Protein AF-A0A8H6R637-F1 (afdb_monomer)

Secondary structure (DSSP, 8-state):
---PPPP------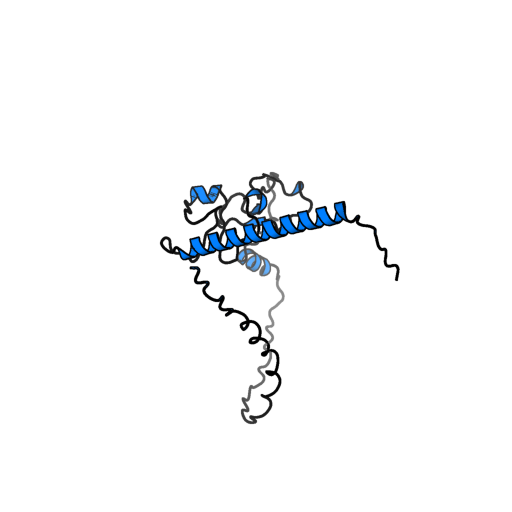SSSS--------SS-----------------------------SSHHHHHHHTT-----S------------STT---GGG-SS--GGGEEE-S-TT-SS-EEEGGGGT-SSPPPTTEEE--HHHHHHHT--S-GGGEEETT--TT-HHHHHHHHHHHHHHHHHHHHHHHHHHHHHHHIIIII--------

Solvent-accessible surface area (backbone atoms only — not comparable to full-atom values): 13893 Å² total; per-residue (Å²): 140,87,82,85,79,84,87,80,92,81,87,88,83,85,87,86,84,89,85,86,88,88,82,84,93,73,89,88,91,78,87,86,85,94,85,79,89,78,85,74,78,84,77,74,85,81,77,80,90,66,80,93,70,88,91,84,69,64,65,61,55,56,35,43,75,75,66,52,75,83,87,82,85,77,92,77,79,94,68,85,69,65,66,41,30,32,97,82,62,55,40,60,89,81,44,100,67,83,63,61,92,49,43,44,62,37,67,51,90,85,44,91,41,42,39,29,41,28,73,83,64,73,38,94,65,84,70,58,93,70,43,46,39,33,46,73,73,56,29,67,73,68,61,61,85,59,42,77,85,36,31,33,38,84,83,41,53,99,84,42,61,63,32,56,49,50,55,53,50,50,54,53,49,52,53,52,50,48,52,50,52,48,52,51,52,51,49,53,49,50,49,45,72,73,69,52,78,70,80,78,78,78,83,126

Foldseek 3Di:
DDDDDDDDDPDDPDPPDDPDDPDDPPDDDDDDDPDDPPDDDDDDPPDPPDDDDDDDPPVVVVCVVVPNDDPPPDDDDDPPVQQQQEPVSDGPVNDPDDPQQQKDAAPDPPDSNGIYGCVRLVHLGDQPPQKHAHGPVVCVVVVCVAEDSRIFGPPADPPRCVGHVSRVVRVVVSVVVVVVVVVVVVVVVCCCVPVPPPDPPPDD

Organism: NCBI:txid685502

InterPro domains:
  IPR001965 Zinc finger, PHD-type [SM00249] (85-139)
  IPR011011 Zinc finger, FYVE/PHD-type [SSF57903] (74-139)
  IPR013083 Zinc finger, RING/FYVE/PHD-type [G3DSA:3.30.40.10] (53-144)
  IPR019786 Zinc finger, PHD-type, conserved site [PS01359] (86-138)
  IPR019787 Zinc finger, PHD-finger [PS50016] (83-141)
  IPR028651 ING family [PTHR10333] (43-163)

Mean predicted aligned error: 19.56 Å

pLDDT: mean 70.24, std 17.26, range [38.28, 94.12]

Sequence (204 aa):
MARTKPFRDLDRDQSARRASKVQTLQTQLIASDPRSHVSVSPLTPITPSFAVTDADDDTSQALLAVGYRD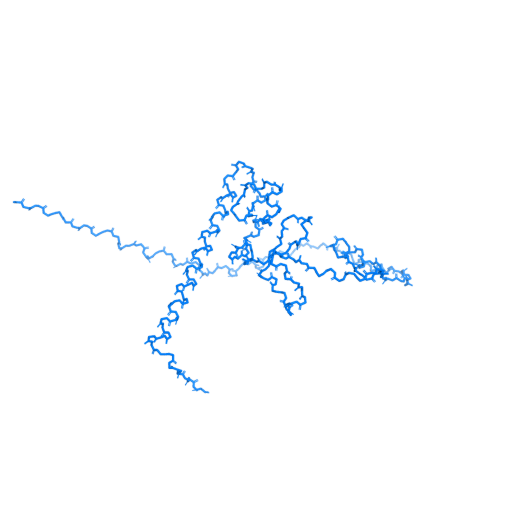SHVNGTNETNEAFTFCTCNTTVEGKRELDLEKMIRCGNRNCEKMWFHLRCVELPNHPPIRLGWMCPECHDTFGVTSGKKGLWDFRAKEEDEGGKKLINAWLREEDREEKKRENARMRKKFWRETIGESDVEMEG

Radius of gyration: 31.33 Å; Cα contacts (8 Å, |Δi|>4): 131; chains: 1; bounding box: 86×86×61 Å

Structure (mmCIF, N/CA/C/O backbone):
data_AF-A0A8H6R637-F1
#
_entry.id   AF-A0A8H6R637-F1
#
loop_
_atom_site.group_PDB
_atom_site.id
_atom_site.type_symbol
_atom_site.label_atom_id
_atom_site.label_alt_id
_atom_site.label_comp_id
_atom_site.label_asym_id
_atom_site.label_entity_id
_atom_site.label_seq_id
_atom_site.pdbx_PDB_ins_code
_atom_site.Cartn_x
_atom_site.Cartn_y
_atom_site.Cartn_z
_atom_site.occupancy
_atom_site.B_iso_or_equiv
_atom_site.auth_seq_id
_atom_site.auth_comp_id
_atom_site.auth_asym_id
_atom_site.auth_atom_id
_atom_site.pdbx_PDB_model_num
ATOM 1 N N . MET A 1 1 ? -33.568 -54.352 -19.962 1.00 44.56 1 MET A N 1
ATOM 2 C CA . MET A 1 1 ? -32.441 -55.197 -19.509 1.00 44.56 1 MET A CA 1
ATOM 3 C C . MET A 1 1 ? -31.312 -54.283 -19.059 1.00 44.56 1 MET A C 1
ATOM 5 O O . MET A 1 1 ? -30.612 -53.720 -19.889 1.00 44.56 1 MET A O 1
ATOM 9 N N . ALA A 1 2 ? -31.235 -54.043 -17.751 1.00 45.84 2 ALA A N 1
ATOM 10 C CA . ALA A 1 2 ? -30.307 -53.112 -17.117 1.00 45.84 2 ALA A CA 1
ATOM 11 C C . ALA A 1 2 ? -29.026 -53.847 -16.693 1.00 45.84 2 ALA A C 1
ATOM 13 O O . ALA A 1 2 ? -29.103 -54.914 -16.089 1.00 45.84 2 ALA A O 1
ATOM 14 N N . ARG A 1 3 ? -27.854 -53.282 -17.003 1.00 53.75 3 ARG A N 1
ATOM 15 C CA . ARG A 1 3 ? -26.556 -53.737 -16.481 1.00 53.75 3 ARG A CA 1
ATOM 16 C C . ARG A 1 3 ? -25.943 -52.619 -15.645 1.00 53.75 3 ARG A C 1
ATOM 18 O O . ARG A 1 3 ? -25.307 -51.711 -16.171 1.00 53.75 3 ARG A O 1
ATOM 25 N N . THR A 1 4 ? -26.162 -52.697 -14.340 1.00 56.72 4 THR A N 1
ATOM 26 C CA . THR A 1 4 ? -25.470 -51.915 -13.313 1.00 56.72 4 THR A CA 1
ATOM 27 C C . THR A 1 4 ? -24.020 -52.389 -13.206 1.00 56.72 4 THR A C 1
ATOM 29 O O . THR A 1 4 ? -23.768 -53.583 -13.039 1.00 56.72 4 THR A O 1
ATOM 32 N N . LYS A 1 5 ? -23.057 -51.468 -13.319 1.00 65.88 5 LYS A N 1
ATOM 33 C CA . LYS A 1 5 ? -21.641 -51.732 -13.021 1.00 65.88 5 LYS A CA 1
ATOM 34 C C . LYS A 1 5 ? -21.379 -51.473 -11.531 1.00 65.88 5 LYS A C 1
ATOM 36 O O . LYS A 1 5 ? -21.941 -50.516 -11.000 1.00 65.88 5 LYS A O 1
ATOM 41 N N . PRO A 1 6 ? -20.544 -52.288 -10.864 1.00 62.06 6 PRO A N 1
ATOM 42 C CA . PRO A 1 6 ? -20.254 -52.122 -9.450 1.00 62.06 6 PRO A CA 1
ATOM 43 C C . PRO A 1 6 ? -19.282 -50.963 -9.201 1.00 62.06 6 PRO A C 1
ATOM 45 O O . PRO A 1 6 ? -18.302 -50.769 -9.923 1.00 62.06 6 PRO A O 1
ATOM 48 N N . PHE A 1 7 ? -19.599 -50.22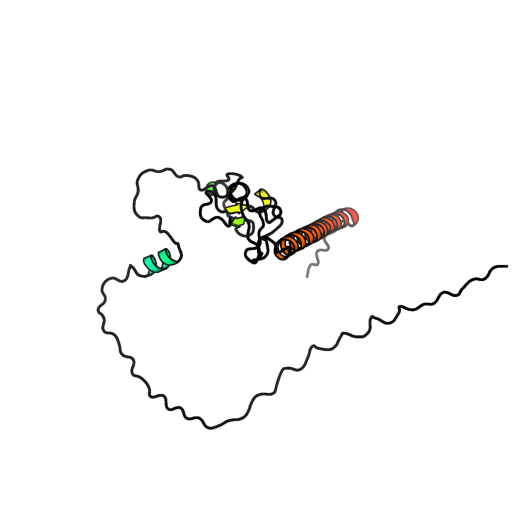5 -8.143 1.00 45.78 7 PHE A N 1
ATOM 49 C CA . PHE A 1 7 ? -18.818 -49.181 -7.494 1.00 45.78 7 PHE A CA 1
ATOM 50 C C . PHE A 1 7 ? -17.530 -49.809 -6.932 1.00 45.78 7 PHE A C 1
ATOM 52 O O . PHE A 1 7 ? -17.600 -50.772 -6.168 1.00 45.78 7 PHE A O 1
ATOM 59 N N . ARG A 1 8 ? -16.355 -49.332 -7.356 1.00 57.72 8 ARG A N 1
ATOM 60 C CA . ARG A 1 8 ? -15.068 -49.721 -6.762 1.00 57.72 8 ARG A CA 1
ATOM 61 C C . ARG A 1 8 ? -14.611 -48.610 -5.826 1.00 57.72 8 ARG A C 1
ATOM 63 O O . ARG A 1 8 ? -14.187 -47.559 -6.292 1.00 57.72 8 ARG A O 1
ATOM 70 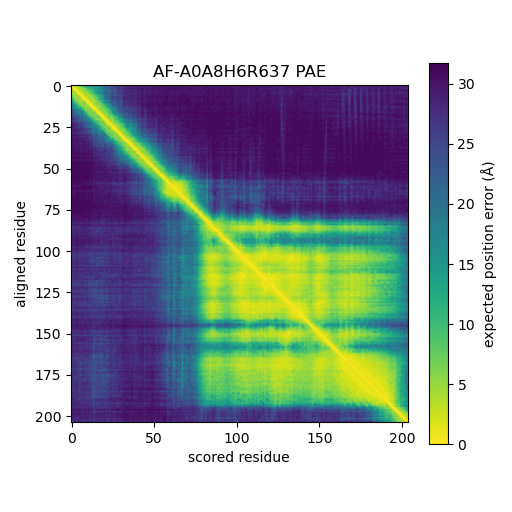N N . ASP A 1 9 ? -14.690 -48.894 -4.531 1.00 53.44 9 ASP A N 1
ATOM 71 C CA . ASP A 1 9 ? -14.020 -48.162 -3.461 1.00 53.44 9 ASP A CA 1
ATOM 72 C C . ASP A 1 9 ? -12.504 -48.364 -3.563 1.00 53.44 9 ASP A C 1
ATOM 74 O O . ASP A 1 9 ? -11.990 -49.456 -3.317 1.00 53.44 9 ASP A O 1
ATOM 78 N N . LEU A 1 10 ? -11.781 -47.310 -3.930 1.00 59.75 10 LEU A N 1
ATOM 79 C CA . LEU A 1 10 ? -10.326 -47.225 -3.835 1.00 59.75 10 LEU A CA 1
ATOM 80 C C . LEU A 1 10 ? -9.961 -45.780 -3.504 1.00 59.75 10 LEU A C 1
ATOM 82 O O . LEU A 1 10 ? -9.659 -45.031 -4.414 1.00 59.75 10 LEU A O 1
ATOM 86 N N . ASP A 1 11 ? -10.043 -45.391 -2.231 1.00 48.50 11 ASP A N 1
ATOM 87 C CA . ASP A 1 11 ? -9.216 -44.309 -1.658 1.00 48.50 11 ASP A CA 1
ATOM 88 C C . ASP A 1 11 ? -9.403 -44.231 -0.131 1.00 48.50 11 ASP A C 1
ATOM 90 O O . ASP A 1 11 ? -9.814 -43.230 0.454 1.00 48.50 11 ASP A O 1
ATOM 94 N N . ARG A 1 12 ? -9.102 -45.344 0.547 1.00 51.00 12 ARG A N 1
ATOM 95 C CA . ARG A 1 12 ? -9.052 -45.426 2.013 1.00 51.00 12 ARG A CA 1
ATOM 96 C C . ARG A 1 12 ? -7.722 -46.023 2.462 1.00 51.00 12 ARG A C 1
ATOM 98 O O . ARG A 1 12 ? -7.721 -47.035 3.141 1.00 51.00 12 ARG A O 1
ATOM 105 N N . ASP A 1 13 ? -6.598 -45.430 2.050 1.00 49.50 13 ASP A N 1
ATOM 106 C CA . ASP A 1 13 ? -5.286 -45.820 2.599 1.00 49.50 13 ASP A CA 1
ATOM 107 C C . ASP A 1 13 ? -4.152 -44.801 2.349 1.00 49.50 13 ASP A C 1
ATOM 109 O O . ASP A 1 13 ? -3.061 -45.138 1.890 1.00 49.50 13 ASP A O 1
ATOM 113 N N . GLN A 1 14 ? -4.374 -43.517 2.662 1.00 53.56 14 GLN A N 1
ATOM 114 C CA . GLN A 1 14 ? -3.303 -42.505 2.572 1.00 53.56 14 GLN A CA 1
ATOM 115 C C . GLN A 1 14 ? -3.052 -41.697 3.856 1.00 53.56 14 GLN A C 1
ATOM 117 O O . GLN A 1 14 ? -2.320 -40.711 3.835 1.00 53.56 14 GLN A O 1
ATOM 122 N N . SER A 1 15 ? -3.577 -42.145 5.003 1.00 50.97 15 SER A N 1
ATOM 123 C CA . SER A 1 15 ? -3.445 -41.428 6.287 1.00 50.97 15 SER A CA 1
ATOM 124 C C . SER A 1 15 ? -2.487 -42.062 7.308 1.00 50.97 15 SER A C 1
ATOM 126 O O . SER A 1 15 ? -2.436 -41.594 8.439 1.00 50.97 15 SER A O 1
ATOM 128 N N . ALA A 1 16 ? -1.692 -43.081 6.955 1.00 52.59 16 ALA A N 1
ATOM 129 C CA . ALA A 1 16 ? -0.932 -43.8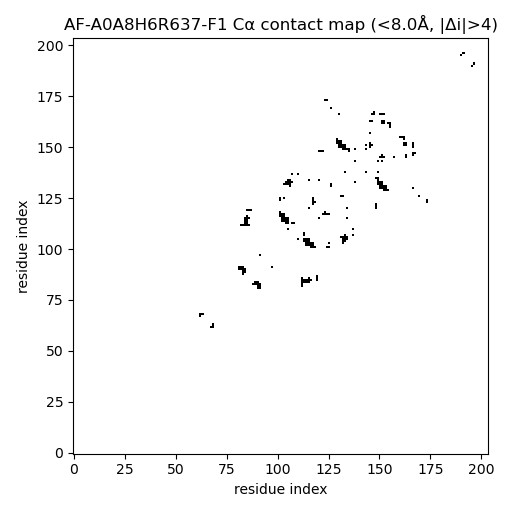56 7.953 1.00 52.59 16 ALA A CA 1
ATOM 130 C C . ALA A 1 16 ? 0.605 -43.843 7.824 1.00 52.59 16 ALA A C 1
ATOM 132 O O . ALA A 1 16 ? 1.267 -44.689 8.423 1.00 52.59 16 ALA A O 1
ATOM 133 N N . ARG A 1 17 ? 1.229 -42.923 7.071 1.00 56.53 17 ARG A N 1
ATOM 134 C CA . ARG A 1 17 ? 2.706 -42.874 6.977 1.00 56.53 17 ARG A CA 1
ATOM 135 C C . ARG A 1 17 ? 3.250 -41.456 6.848 1.00 56.53 17 ARG A C 1
ATOM 137 O O . ARG A 1 17 ? 3.548 -41.033 5.738 1.00 56.53 17 ARG A O 1
ATOM 144 N N . ARG A 1 18 ? 3.407 -40.749 7.976 1.00 51.34 18 ARG A N 1
ATOM 145 C CA . ARG A 1 18 ? 4.435 -39.701 8.214 1.00 51.34 18 ARG A CA 1
ATOM 146 C C . ARG A 1 18 ? 4.321 -39.123 9.635 1.00 51.34 18 ARG A C 1
ATOM 148 O O . ARG A 1 18 ? 4.204 -37.924 9.836 1.00 51.34 18 ARG A O 1
ATOM 155 N N . ALA A 1 19 ? 4.389 -39.996 10.632 1.00 50.12 19 ALA A N 1
ATOM 156 C CA . ALA A 1 19 ? 4.677 -39.614 12.010 1.00 50.12 19 ALA A CA 1
ATOM 157 C C . ALA A 1 19 ? 5.791 -40.533 12.515 1.00 50.12 19 ALA A C 1
ATOM 159 O O . ALA A 1 19 ? 5.506 -41.613 13.009 1.00 50.12 19 ALA A O 1
ATOM 160 N N . SER A 1 20 ? 7.052 -40.156 12.276 1.00 54.06 20 SER A N 1
ATOM 161 C CA . SER A 1 20 ? 8.216 -40.603 13.058 1.00 54.06 20 SER A CA 1
ATOM 162 C C . SER A 1 20 ? 9.488 -39.935 12.521 1.00 54.06 20 SER A C 1
ATOM 164 O O . SER A 1 20 ? 10.097 -40.425 11.570 1.00 54.06 20 SER A O 1
ATOM 166 N N . LYS A 1 21 ? 9.851 -38.768 13.070 1.00 48.38 21 LYS A N 1
ATOM 167 C CA . LYS A 1 21 ? 11.239 -38.259 13.096 1.00 48.38 21 LYS A CA 1
ATOM 168 C C . LYS A 1 21 ? 11.364 -37.039 14.013 1.00 48.38 21 LYS A C 1
ATOM 170 O O . LYS A 1 21 ? 11.786 -35.964 13.612 1.00 48.38 21 LYS A O 1
ATOM 175 N N . VAL A 1 22 ? 10.969 -37.221 15.268 1.00 51.94 22 VAL A N 1
ATOM 176 C CA . VAL A 1 22 ? 11.410 -36.369 16.376 1.00 51.94 22 VAL A CA 1
ATOM 177 C C . VAL A 1 22 ? 11.959 -37.321 17.423 1.00 51.94 22 VAL A C 1
ATOM 179 O O . VAL A 1 22 ? 11.185 -37.872 18.191 1.00 51.94 22 VAL A O 1
ATOM 182 N N . GLN A 1 23 ? 13.262 -37.595 17.352 1.00 52.06 23 GLN A N 1
ATOM 183 C CA . GLN A 1 23 ? 14.162 -37.985 18.446 1.00 52.06 23 GLN A CA 1
ATOM 184 C C . GLN A 1 23 ? 15.471 -38.534 17.861 1.00 52.06 23 GLN A C 1
ATOM 186 O O . GLN A 1 23 ? 15.482 -39.089 16.768 1.00 52.06 23 GLN A O 1
ATOM 191 N N . THR A 1 24 ? 16.546 -38.357 18.632 1.00 56.22 24 THR A N 1
ATOM 192 C CA . THR A 1 24 ? 17.915 -38.880 18.464 1.00 56.22 24 THR A CA 1
ATOM 193 C C . THR A 1 24 ? 18.853 -38.138 17.503 1.00 56.22 24 THR A C 1
ATOM 195 O O . THR A 1 24 ? 19.321 -38.703 16.521 1.00 56.22 24 THR A O 1
ATOM 198 N N . LEU A 1 25 ? 19.217 -36.900 17.854 1.00 46.50 25 LEU A N 1
ATOM 199 C CA . LEU A 1 25 ? 20.573 -36.364 17.624 1.00 46.50 25 LEU A CA 1
ATOM 200 C C . LEU A 1 25 ? 21.057 -35.614 18.875 1.00 46.50 25 LEU A C 1
ATOM 202 O O . LEU A 1 25 ? 21.493 -34.469 18.827 1.00 46.50 25 LEU A O 1
ATOM 206 N N . GLN A 1 26 ? 20.943 -36.279 20.020 1.00 55.09 26 GLN A N 1
ATOM 207 C CA . GLN A 1 26 ? 21.614 -35.889 21.250 1.00 55.09 26 GLN A CA 1
ATOM 208 C C . GLN A 1 26 ? 22.503 -37.069 21.637 1.00 55.09 26 GLN A C 1
ATOM 210 O O . GLN A 1 26 ? 22.027 -38.203 21.674 1.00 55.09 26 GLN A O 1
ATOM 215 N N . THR A 1 27 ? 23.779 -36.773 21.887 1.00 53.91 27 THR A N 1
ATOM 216 C CA . THR A 1 27 ? 24.811 -37.697 22.387 1.00 53.91 27 THR A CA 1
ATOM 217 C C . THR A 1 27 ? 25.502 -38.549 21.320 1.00 53.91 27 THR A C 1
ATOM 219 O O . THR A 1 27 ? 25.057 -39.652 21.023 1.00 53.91 27 THR A O 1
ATOM 222 N N . GLN A 1 28 ? 26.631 -38.046 20.799 1.00 54.53 28 GLN A N 1
ATOM 223 C CA . GLN A 1 28 ? 27.895 -38.792 20.628 1.00 54.53 28 GLN A CA 1
ATOM 224 C C . GLN A 1 28 ? 28.913 -37.963 19.832 1.00 54.53 28 GLN A C 1
ATOM 226 O O . GLN A 1 28 ? 29.027 -38.152 18.634 1.00 54.53 28 GLN A O 1
ATOM 231 N N . LEU A 1 29 ? 29.648 -37.062 20.493 1.00 46.50 29 LEU A N 1
ATOM 232 C CA . LEU A 1 29 ? 31.007 -36.641 20.105 1.00 46.50 29 LEU A CA 1
ATOM 233 C C . LEU A 1 29 ? 31.684 -36.016 21.341 1.00 46.50 29 LEU A C 1
ATOM 235 O O . LEU A 1 29 ? 31.806 -34.802 21.465 1.00 46.50 29 LEU A O 1
ATOM 239 N N . ILE A 1 30 ? 32.070 -36.862 22.299 1.00 46.97 30 ILE A N 1
ATOM 240 C CA . ILE A 1 30 ? 33.040 -36.533 23.352 1.00 46.97 30 ILE A CA 1
ATOM 241 C C . ILE A 1 30 ? 34.055 -37.680 23.366 1.00 46.97 30 ILE A C 1
ATOM 243 O O . ILE A 1 30 ? 33.647 -38.839 23.390 1.00 46.97 30 ILE A O 1
ATOM 247 N N . ALA A 1 31 ? 35.341 -37.309 23.383 1.00 38.28 31 ALA A N 1
ATOM 248 C CA . ALA A 1 31 ? 36.559 -38.125 23.262 1.00 38.28 31 ALA A CA 1
ATOM 249 C C . ALA A 1 31 ? 36.898 -38.499 21.799 1.00 38.28 31 ALA A C 1
ATOM 251 O O . ALA A 1 31 ? 36.092 -39.096 21.103 1.00 38.28 31 ALA A O 1
ATOM 252 N N . SER A 1 32 ? 38.067 -38.189 21.230 1.00 44.69 32 SER A N 1
ATOM 253 C CA . SER A 1 32 ? 39.400 -38.043 21.828 1.00 44.69 32 SER A CA 1
ATOM 254 C C . SER A 1 32 ? 40.330 -37.349 20.822 1.00 44.69 32 SER A C 1
ATOM 256 O O . SER A 1 32 ? 40.350 -37.784 19.677 1.00 44.69 32 SER A O 1
ATOM 258 N N . ASP A 1 33 ? 41.143 -36.374 21.239 1.00 43.66 33 ASP A N 1
ATOM 259 C CA . ASP A 1 33 ? 42.530 -36.272 20.749 1.00 43.66 33 ASP A CA 1
ATOM 260 C C . ASP A 1 33 ? 43.401 -35.430 21.711 1.00 43.66 33 ASP A C 1
ATOM 262 O O . ASP A 1 33 ? 43.140 -34.237 21.891 1.00 43.66 33 ASP A O 1
ATOM 266 N N . PRO A 1 34 ? 44.411 -36.016 22.382 1.00 56.19 34 PRO A N 1
ATOM 267 C CA . PRO A 1 34 ? 45.330 -35.304 23.252 1.00 56.19 34 PRO A CA 1
ATOM 268 C C . PRO A 1 34 ? 46.707 -35.190 22.587 1.00 56.19 34 PRO A C 1
ATOM 270 O O . PRO A 1 34 ? 47.583 -35.991 22.899 1.00 56.19 34 PRO A O 1
ATOM 273 N N . ARG A 1 35 ? 46.932 -34.207 21.697 1.00 53.56 35 ARG A N 1
ATOM 274 C CA . ARG A 1 35 ? 48.278 -33.671 21.366 1.00 53.56 35 ARG A CA 1
ATOM 275 C C . ARG A 1 35 ? 48.248 -32.582 20.282 1.00 53.56 35 ARG A C 1
ATOM 277 O O . ARG A 1 35 ? 48.546 -32.825 19.121 1.00 53.56 35 ARG A O 1
ATOM 284 N N . SER A 1 36 ? 48.056 -31.332 20.694 1.00 46.44 36 SER A N 1
ATOM 285 C CA . SER A 1 36 ? 48.657 -30.191 19.989 1.00 46.44 36 SER A CA 1
ATOM 286 C C . SER A 1 36 ? 48.956 -29.077 20.988 1.00 46.44 36 SER A C 1
ATOM 288 O O . SER A 1 36 ? 48.114 -28.242 21.310 1.00 46.44 36 SER A O 1
ATOM 290 N N . HIS A 1 37 ? 50.169 -29.099 21.526 1.00 49.41 37 HIS A N 1
ATOM 291 C CA . HIS A 1 37 ? 50.737 -28.006 22.302 1.00 49.41 37 HIS A CA 1
ATOM 292 C C . HIS A 1 37 ? 51.143 -26.898 21.324 1.00 49.41 37 HIS A C 1
ATOM 294 O O . HIS A 1 37 ? 52.269 -26.859 20.838 1.00 49.41 37 HIS A O 1
ATOM 300 N N . VAL A 1 38 ? 50.217 -25.997 21.002 1.00 47.94 38 VAL A N 1
ATOM 301 C CA . VAL A 1 38 ? 50.585 -24.717 20.392 1.00 47.94 38 VAL A CA 1
ATOM 302 C C . VAL A 1 38 ? 50.954 -23.785 21.538 1.00 47.94 38 VAL A C 1
ATOM 304 O O . VAL A 1 38 ? 50.102 -23.292 22.272 1.00 47.94 38 VAL A O 1
ATOM 307 N N . SER A 1 39 ? 52.260 -23.623 21.728 1.00 52.03 39 SER A N 1
ATOM 308 C CA . SER A 1 39 ? 52.856 -22.660 22.645 1.00 52.03 39 SER A CA 1
ATOM 309 C C . SER A 1 39 ? 52.539 -21.247 22.158 1.00 52.03 39 SER A C 1
ATOM 311 O O . SER A 1 39 ? 53.188 -20.753 21.239 1.00 52.03 39 SER A O 1
ATOM 313 N N . VAL A 1 40 ? 51.551 -20.595 22.771 1.00 50.94 40 VAL A N 1
ATOM 314 C CA . VAL A 1 40 ? 51.336 -19.155 22.608 1.00 50.94 40 VAL A CA 1
ATOM 315 C C . VAL A 1 40 ? 51.963 -18.469 23.814 1.00 50.94 40 VAL A C 1
ATOM 317 O O . VAL A 1 40 ? 51.489 -18.601 24.941 1.00 50.94 40 VAL A O 1
ATOM 320 N N . SER A 1 41 ? 53.083 -17.792 23.583 1.00 60.72 41 SER A N 1
ATOM 321 C CA . SER A 1 41 ? 53.724 -16.938 24.578 1.00 60.72 41 SER A CA 1
ATOM 322 C C . SER A 1 41 ? 52.757 -15.829 25.018 1.00 60.72 41 SER A C 1
ATOM 324 O O . SER A 1 41 ? 52.064 -15.267 24.166 1.00 60.72 41 SER A O 1
ATOM 326 N N . PRO A 1 42 ? 52.703 -15.469 26.312 1.00 50.31 42 PRO A N 1
ATOM 327 C CA . PRO A 1 42 ? 51.917 -14.329 26.755 1.00 50.31 42 PRO A CA 1
ATOM 328 C C . PRO A 1 42 ? 52.576 -13.047 26.241 1.00 50.31 42 PRO A C 1
ATOM 330 O O . PRO A 1 42 ? 53.658 -12.664 26.687 1.00 50.31 42 PRO A O 1
ATOM 333 N N . LEU A 1 43 ? 51.931 -12.392 25.277 1.00 44.22 43 LEU A N 1
ATOM 334 C CA . LEU A 1 43 ? 52.271 -11.027 24.905 1.00 44.22 43 LEU A CA 1
ATOM 335 C C . LEU A 1 43 ? 51.816 -10.110 26.040 1.00 44.22 43 LEU A C 1
ATOM 337 O O . LEU A 1 43 ? 50.643 -10.052 26.405 1.00 44.22 43 LEU A O 1
ATOM 341 N N . THR A 1 44 ? 52.797 -9.428 26.611 1.00 57.75 44 THR A N 1
ATOM 342 C CA . THR A 1 44 ? 52.652 -8.297 27.520 1.00 57.75 44 THR A CA 1
ATOM 343 C C . THR A 1 44 ? 51.607 -7.305 26.998 1.00 57.75 44 THR A C 1
ATOM 345 O O . THR A 1 44 ? 51.681 -6.943 25.819 1.00 57.75 44 THR A O 1
ATOM 348 N N . PRO A 1 45 ? 50.686 -6.797 27.832 1.00 48.00 45 PRO A N 1
ATOM 349 C CA . PRO A 1 45 ? 49.885 -5.646 27.448 1.00 48.00 45 PRO A CA 1
ATOM 350 C C . PRO A 1 45 ? 50.815 -4.434 27.325 1.00 48.00 45 PRO A C 1
ATOM 352 O O . PRO A 1 45 ? 51.342 -3.933 28.316 1.00 48.00 45 PRO A O 1
ATOM 355 N N . ILE A 1 46 ? 51.047 -3.989 26.090 1.00 47.34 46 ILE A N 1
ATOM 356 C CA . ILE A 1 46 ? 51.631 -2.679 25.814 1.00 47.34 46 ILE A CA 1
ATOM 357 C C . ILE A 1 46 ? 50.550 -1.669 26.181 1.00 47.34 46 ILE A C 1
ATOM 359 O O . ILE A 1 46 ? 49.579 -1.500 25.450 1.00 47.34 46 ILE A O 1
ATOM 363 N N . THR A 1 47 ? 50.698 -1.048 27.345 1.00 53.72 47 THR A N 1
ATOM 364 C CA . THR A 1 47 ? 49.979 0.161 27.738 1.00 53.72 47 THR A CA 1
ATOM 365 C C . THR A 1 47 ? 50.387 1.297 26.803 1.00 53.72 47 THR A C 1
ATOM 367 O O . THR A 1 47 ? 51.554 1.697 26.809 1.00 53.72 47 THR A O 1
ATOM 370 N N . PRO A 1 48 ? 49.466 1.876 26.018 1.00 49.09 48 PRO A N 1
ATOM 371 C CA . PRO A 1 48 ? 49.703 3.170 25.415 1.00 49.09 48 PRO A CA 1
ATOM 372 C C . PRO A 1 48 ? 49.527 4.219 26.518 1.00 49.09 48 PRO A C 1
ATOM 374 O O . PRO A 1 48 ? 48.408 4.542 26.911 1.00 49.09 48 PRO A O 1
ATOM 377 N N . SER A 1 49 ? 50.638 4.743 27.037 1.00 52.56 49 SER A N 1
ATOM 378 C CA . SER A 1 49 ? 50.642 6.042 27.711 1.00 52.56 49 SER A CA 1
ATOM 379 C C . SER A 1 49 ? 50.377 7.114 26.659 1.00 52.56 49 SER A C 1
ATOM 381 O O . SER A 1 49 ? 51.313 7.684 26.105 1.00 52.56 49 SER A O 1
ATOM 383 N N . PHE A 1 50 ? 49.104 7.370 26.368 1.00 46.50 50 PHE A N 1
ATOM 384 C CA . PHE A 1 50 ? 48.691 8.589 25.690 1.00 46.50 50 PHE A CA 1
ATOM 385 C C . PHE A 1 50 ? 47.885 9.432 26.660 1.00 46.50 50 PHE A C 1
ATOM 387 O O . PHE A 1 50 ? 46.922 8.985 27.282 1.00 46.50 50 PHE A O 1
ATOM 394 N N . ALA A 1 51 ? 48.406 10.638 26.837 1.00 42.47 51 ALA A N 1
ATOM 395 C CA . ALA A 1 51 ? 47.852 11.690 27.644 1.00 42.47 51 ALA A CA 1
ATOM 396 C C . ALA A 1 51 ? 46.386 11.936 27.282 1.00 42.47 51 ALA A C 1
ATOM 398 O O . ALA A 1 51 ? 45.993 11.918 26.118 1.00 42.47 51 ALA A O 1
ATOM 399 N N . VAL A 1 52 ? 45.606 12.178 28.326 1.00 50.56 52 VAL A N 1
ATOM 400 C CA . VAL A 1 52 ? 44.228 12.635 28.253 1.00 50.56 52 VAL A CA 1
ATOM 401 C C . VAL A 1 52 ? 44.247 14.039 27.650 1.00 50.56 52 VAL A C 1
ATOM 403 O O . VAL A 1 52 ? 44.696 14.981 28.300 1.00 50.56 52 VAL A O 1
ATOM 406 N N . THR A 1 53 ? 43.795 14.165 26.409 1.00 46.28 53 THR A N 1
ATOM 407 C CA . THR A 1 53 ? 43.338 15.432 25.832 1.00 46.28 53 THR A CA 1
ATOM 408 C C . THR A 1 53 ? 42.064 15.142 25.046 1.00 46.28 53 THR A C 1
ATOM 410 O O . THR A 1 53 ? 42.118 14.424 24.052 1.00 46.28 53 THR A O 1
ATOM 413 N N . ASP A 1 54 ? 40.949 15.647 25.574 1.00 44.25 54 ASP A N 1
ATOM 414 C CA . ASP A 1 54 ? 39.655 15.910 24.933 1.00 44.25 54 ASP A CA 1
ATOM 415 C C . ASP A 1 54 ? 39.139 14.861 23.934 1.00 44.25 54 ASP A C 1
ATOM 417 O O . ASP A 1 54 ? 39.307 14.958 22.720 1.00 44.25 54 ASP A O 1
ATOM 421 N N . ALA A 1 55 ? 38.452 13.857 24.482 1.00 48.66 55 ALA A N 1
ATOM 422 C CA . ALA A 1 55 ? 37.694 12.85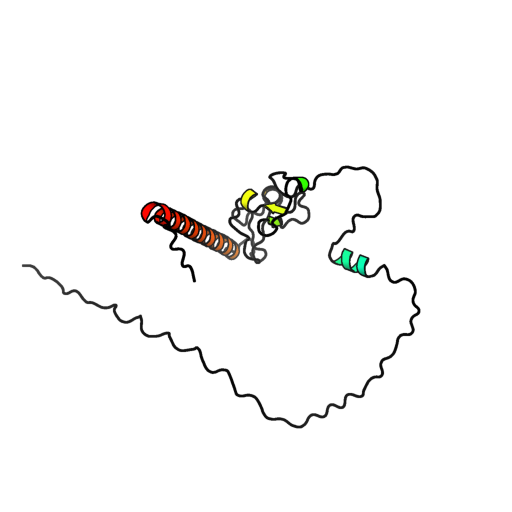9 23.742 1.00 48.66 55 ALA A CA 1
ATOM 423 C C . ALA A 1 55 ? 36.209 13.258 23.684 1.00 48.66 55 ALA A C 1
ATOM 425 O O . ALA A 1 55 ? 35.423 12.772 24.489 1.00 48.66 55 ALA A O 1
ATOM 426 N N . ASP A 1 56 ? 35.838 14.110 22.724 1.00 54.50 56 ASP A N 1
ATOM 427 C CA . ASP A 1 56 ? 34.431 14.443 22.428 1.00 54.50 56 ASP A CA 1
ATOM 428 C C . ASP A 1 56 ? 34.082 14.402 20.917 1.00 54.50 56 ASP A C 1
ATOM 430 O O . ASP A 1 56 ? 33.041 14.916 20.522 1.00 54.50 56 ASP A O 1
ATOM 434 N N . ASP A 1 57 ? 34.893 13.776 20.042 1.00 56.34 57 ASP A N 1
ATOM 435 C CA . ASP A 1 57 ? 34.683 13.883 18.574 1.00 56.34 57 ASP A CA 1
ATOM 436 C C . ASP A 1 57 ? 34.811 12.582 17.747 1.00 56.34 57 ASP A C 1
ATOM 438 O O . ASP A 1 57 ? 34.995 12.628 16.534 1.00 56.34 57 ASP A O 1
ATOM 442 N N . ASP A 1 58 ? 34.712 11.396 18.362 1.00 58.44 58 ASP A N 1
ATOM 443 C CA . ASP A 1 58 ? 34.723 10.119 17.605 1.00 58.44 58 ASP A CA 1
ATOM 444 C C . ASP A 1 58 ? 33.304 9.543 17.411 1.00 58.44 58 ASP A C 1
ATOM 446 O O . ASP A 1 58 ? 32.959 8.932 16.395 1.00 58.44 58 ASP A O 1
ATOM 450 N N . THR A 1 59 ? 32.405 9.812 18.360 1.00 64.56 59 THR A N 1
ATOM 451 C CA . THR A 1 59 ? 30.997 9.404 18.277 1.00 64.56 59 THR A CA 1
ATOM 452 C C . THR A 1 59 ? 30.234 10.193 17.220 1.00 64.56 59 THR A C 1
ATOM 454 O O . THR A 1 59 ? 29.424 9.607 16.507 1.00 64.56 59 THR A O 1
ATOM 457 N N . SER A 1 60 ? 30.509 11.488 17.067 1.00 61.78 60 SER A N 1
ATOM 458 C CA . SER A 1 60 ? 29.916 12.369 16.049 1.00 61.78 60 SER A CA 1
ATOM 459 C C . SER A 1 60 ? 30.190 11.851 14.630 1.00 61.78 60 SER A C 1
ATOM 461 O O . SER A 1 60 ? 29.282 11.764 13.801 1.00 61.78 60 SER A O 1
ATOM 463 N N . GLN A 1 61 ? 31.426 11.431 14.360 1.00 64.31 61 GLN A N 1
ATOM 464 C CA . GLN A 1 61 ? 31.856 10.945 13.053 1.00 64.31 61 GLN A CA 1
ATOM 465 C C . GLN A 1 61 ? 31.284 9.553 12.745 1.00 64.31 61 GLN A C 1
ATOM 467 O O . GLN A 1 61 ? 30.808 9.310 11.632 1.00 64.31 61 GLN A O 1
ATOM 472 N N . ALA A 1 62 ? 31.228 8.669 13.747 1.00 65.56 62 ALA A N 1
ATOM 473 C CA . ALA A 1 62 ? 30.541 7.384 13.637 1.00 65.56 62 ALA A CA 1
ATOM 474 C C . ALA A 1 62 ? 29.026 7.554 13.408 1.00 65.56 62 ALA A C 1
ATOM 476 O O . ALA A 1 62 ? 28.436 6.849 12.586 1.00 65.56 62 ALA A O 1
ATOM 477 N N . LEU A 1 63 ? 28.402 8.524 14.083 1.00 67.75 63 LEU A N 1
ATOM 478 C CA . LEU A 1 63 ? 26.989 8.870 13.932 1.00 67.75 63 LEU A CA 1
ATOM 479 C C . LEU A 1 63 ? 26.689 9.437 12.536 1.00 67.75 63 LEU A C 1
ATOM 481 O O . LEU A 1 63 ? 25.731 9.007 11.891 1.00 67.75 63 LEU A O 1
ATOM 485 N N . LEU A 1 64 ? 27.551 10.303 12.004 1.00 72.38 64 LEU A N 1
ATOM 486 C CA . LEU A 1 64 ? 27.440 10.806 10.632 1.00 72.38 64 LEU A CA 1
ATOM 487 C C . LEU A 1 64 ? 27.604 9.695 9.586 1.00 72.38 64 LEU A C 1
ATOM 489 O O . LEU A 1 64 ? 26.874 9.682 8.592 1.00 72.38 64 LEU A O 1
ATOM 493 N N . ALA A 1 65 ? 28.504 8.732 9.813 1.00 66.62 65 ALA A N 1
ATOM 494 C CA . ALA A 1 65 ? 28.705 7.592 8.917 1.00 66.62 65 ALA A CA 1
ATOM 495 C C . ALA A 1 65 ? 27.464 6.683 8.815 1.00 66.62 65 ALA A C 1
ATOM 497 O O . ALA A 1 65 ? 27.208 6.110 7.754 1.00 66.62 65 ALA A O 1
ATOM 498 N N . VAL A 1 66 ? 26.655 6.594 9.881 1.00 68.06 66 VAL A N 1
ATOM 499 C CA . VAL A 1 66 ? 25.351 5.900 9.874 1.00 68.06 66 VAL A CA 1
ATOM 500 C C . VAL A 1 66 ? 24.170 6.818 9.526 1.00 68.06 66 VAL A C 1
ATOM 502 O O . VAL A 1 66 ? 23.020 6.378 9.533 1.00 68.06 66 VAL A O 1
ATOM 505 N N . GLY A 1 67 ? 24.441 8.072 9.154 1.00 52.53 67 GLY A N 1
ATOM 506 C CA . GLY A 1 67 ? 23.449 9.027 8.658 1.00 52.53 67 GLY A CA 1
ATOM 507 C C . GLY A 1 67 ? 22.710 9.822 9.736 1.00 52.53 67 GLY A C 1
ATOM 508 O O . GLY A 1 67 ? 21.717 10.478 9.419 1.00 52.53 67 GLY A O 1
ATOM 509 N N . TYR A 1 68 ? 23.169 9.795 10.986 1.00 55.69 68 TYR A N 1
ATOM 510 C CA . TYR A 1 68 ? 22.644 10.650 12.046 1.00 55.69 68 TYR A CA 1
ATOM 511 C C . TYR A 1 68 ? 23.214 12.066 11.885 1.00 55.69 68 TYR A C 1
ATOM 513 O O . TYR A 1 68 ? 24.407 12.296 12.073 1.00 55.69 68 TYR A O 1
ATOM 521 N N . ARG A 1 69 ? 22.361 13.020 11.497 1.00 66.25 69 ARG A N 1
ATOM 522 C CA . ARG A 1 69 ? 22.685 14.451 11.502 1.00 66.25 69 ARG A CA 1
ATOM 523 C C . ARG A 1 69 ? 22.172 15.058 12.799 1.00 66.25 69 ARG A C 1
ATOM 525 O O . ARG A 1 69 ? 20.961 15.177 12.981 1.00 66.25 69 ARG A O 1
ATOM 532 N N . ASP A 1 70 ? 23.096 15.441 13.672 1.00 50.56 70 ASP A N 1
ATOM 533 C CA . ASP A 1 70 ? 22.756 16.235 14.844 1.00 50.56 70 ASP A CA 1
ATOM 534 C C . ASP A 1 70 ? 22.195 17.586 14.380 1.00 50.56 70 ASP A C 1
ATOM 536 O O . ASP A 1 70 ? 22.819 18.304 13.598 1.00 50.56 70 ASP A O 1
ATOM 540 N N . SER A 1 71 ? 20.969 17.891 14.792 1.00 59.94 71 SER A N 1
ATOM 541 C CA . SER A 1 71 ? 20.237 19.084 14.351 1.00 59.94 71 SER A CA 1
ATOM 542 C C . SER A 1 71 ? 20.467 20.282 15.275 1.00 59.94 71 SER A C 1
ATOM 544 O O . SER A 1 71 ? 19.730 21.261 15.195 1.00 59.94 71 SER A O 1
ATOM 546 N N . HIS A 1 72 ? 21.471 20.226 16.157 1.00 56.88 72 HIS A N 1
ATOM 547 C CA . HIS A 1 72 ? 21.585 21.163 17.271 1.00 56.88 72 HIS A CA 1
ATOM 548 C C . HIS A 1 72 ? 22.847 22.039 17.306 1.00 56.88 72 HIS A C 1
ATOM 550 O O . HIS A 1 72 ? 23.306 22.373 18.388 1.00 56.88 72 HIS A O 1
ATOM 556 N N . VAL A 1 73 ? 23.356 22.536 16.169 1.00 50.38 73 VAL A N 1
ATOM 557 C CA . VAL A 1 73 ? 24.152 23.789 16.165 1.00 50.38 73 VAL A CA 1
ATOM 558 C C . VAL A 1 73 ? 23.894 24.624 14.904 1.00 50.38 73 VAL A C 1
ATOM 560 O O . VAL A 1 73 ? 24.590 24.496 13.902 1.00 50.38 73 VAL A O 1
ATOM 563 N N . ASN A 1 74 ? 22.867 25.474 14.967 1.00 46.56 74 ASN A N 1
ATOM 564 C CA . ASN A 1 74 ? 22.896 26.923 14.693 1.00 46.56 74 ASN A CA 1
ATOM 565 C C . ASN A 1 74 ? 21.483 27.407 14.362 1.00 46.56 74 ASN A C 1
ATOM 567 O O . ASN A 1 74 ? 20.932 27.118 13.303 1.00 46.56 74 ASN A O 1
ATOM 571 N N . GLY A 1 75 ? 20.911 28.174 15.288 1.00 54.06 75 GLY A N 1
ATOM 572 C CA . GLY A 1 75 ? 19.636 28.838 15.093 1.00 54.06 75 GLY A CA 1
ATOM 573 C C . GLY A 1 75 ? 19.738 29.970 14.076 1.00 54.06 75 GLY A C 1
ATOM 574 O O . GLY A 1 75 ? 20.476 30.924 14.295 1.00 54.06 75 GLY A O 1
ATOM 575 N N . THR A 1 76 ? 18.920 29.892 13.028 1.00 42.09 76 THR A N 1
ATOM 576 C CA . THR A 1 76 ? 18.277 31.049 12.395 1.00 42.09 76 THR A CA 1
ATOM 577 C C . THR A 1 76 ? 16.951 30.603 11.780 1.00 42.09 76 THR A C 1
ATOM 579 O O . THR A 1 76 ? 16.944 29.779 10.871 1.00 42.09 76 THR A O 1
ATOM 582 N N . ASN A 1 77 ? 15.869 31.220 12.257 1.00 43.38 77 ASN A N 1
ATOM 583 C CA . ASN A 1 77 ? 14.492 31.200 11.756 1.00 43.38 77 ASN A CA 1
ATOM 584 C C . ASN A 1 77 ? 13.697 29.897 11.907 1.00 43.38 77 ASN A C 1
ATOM 586 O O . ASN A 1 77 ? 13.772 28.968 11.109 1.00 43.38 77 ASN A O 1
ATOM 590 N N . GLU A 1 78 ? 12.838 29.936 12.924 1.00 54.44 78 GLU A N 1
ATOM 591 C CA . GLU A 1 78 ? 11.667 29.097 13.131 1.00 54.44 78 GLU A CA 1
ATOM 592 C C . GLU A 1 78 ? 10.789 29.065 11.875 1.00 54.44 78 GLU A C 1
ATOM 594 O O . GLU A 1 78 ? 9.890 29.876 11.669 1.00 54.44 78 GLU A O 1
ATOM 599 N N . THR A 1 79 ? 11.017 28.068 11.039 1.00 49.75 79 THR A N 1
ATOM 600 C CA . THR A 1 79 ? 9.899 27.386 10.412 1.00 49.75 79 THR A CA 1
ATOM 601 C C . THR A 1 79 ? 9.920 26.001 11.023 1.00 49.75 79 THR A C 1
ATOM 603 O O . THR A 1 79 ? 10.744 25.155 10.690 1.00 49.75 79 THR A O 1
ATOM 606 N N . ASN A 1 80 ? 9.061 25.802 12.022 1.00 54.69 80 ASN A N 1
ATOM 607 C CA . ASN A 1 80 ? 8.646 24.477 12.461 1.00 54.69 80 ASN A CA 1
ATOM 608 C C . ASN A 1 80 ? 7.862 23.872 11.282 1.00 54.69 80 ASN A C 1
ATOM 610 O O . ASN A 1 80 ? 6.632 23.823 11.292 1.00 54.69 80 ASN A O 1
ATOM 614 N N . GLU A 1 81 ? 8.570 23.574 10.184 1.00 58.19 81 GLU A N 1
ATOM 615 C CA . GLU A 1 81 ? 8.027 22.905 9.014 1.00 58.19 81 GLU A CA 1
ATOM 616 C C . GLU A 1 81 ? 7.657 21.517 9.495 1.00 58.19 81 GLU A C 1
ATOM 618 O O . GLU A 1 81 ? 8.494 20.620 9.607 1.00 58.19 81 GLU A O 1
ATOM 623 N N . ALA A 1 82 ? 6.397 21.387 9.897 1.00 61.84 82 ALA A N 1
ATOM 624 C CA . ALA A 1 82 ? 5.865 20.164 10.438 1.00 61.84 82 ALA A CA 1
ATOM 625 C C . ALA A 1 82 ? 6.203 19.025 9.472 1.00 61.84 82 ALA A C 1
ATOM 627 O O . ALA A 1 82 ? 5.705 18.985 8.347 1.00 61.84 82 ALA A O 1
ATOM 628 N N . PHE A 1 83 ? 7.089 18.125 9.902 1.00 67.00 83 PHE A N 1
ATOM 629 C CA . PHE A 1 83 ? 7.610 17.060 9.058 1.00 67.00 83 PHE A CA 1
ATOM 630 C C . PHE A 1 83 ? 6.448 16.156 8.626 1.00 67.00 83 PHE A C 1
ATOM 632 O O . PHE A 1 83 ? 5.918 15.371 9.421 1.00 67.00 83 PHE A O 1
ATOM 639 N N . THR A 1 84 ? 5.993 16.307 7.379 1.00 75.38 84 THR A N 1
ATOM 640 C CA . THR A 1 84 ? 4.898 15.502 6.831 1.00 75.38 84 THR A CA 1
ATOM 641 C C . THR A 1 84 ? 5.470 14.241 6.206 1.00 75.38 84 THR A C 1
ATOM 643 O O . THR A 1 84 ? 6.209 14.271 5.230 1.00 75.38 84 THR A O 1
ATOM 646 N N . PHE A 1 85 ? 5.125 13.098 6.785 1.00 79.50 85 PHE A N 1
ATOM 647 C CA . PHE A 1 85 ? 5.713 11.824 6.386 1.00 79.50 85 PHE A CA 1
ATOM 648 C C . PHE A 1 85 ? 4.865 11.067 5.345 1.00 79.50 85 PHE A C 1
ATOM 650 O O . PHE A 1 85 ? 5.390 10.341 4.503 1.00 79.50 85 PHE A O 1
ATOM 657 N N . CYS A 1 86 ? 3.545 11.286 5.328 1.00 87.38 86 CYS A N 1
ATOM 658 C CA . CYS A 1 86 ? 2.594 10.512 4.525 1.00 87.38 86 CYS A CA 1
ATOM 659 C C . CYS A 1 86 ? 1.675 11.398 3.659 1.00 87.38 86 CYS A C 1
ATOM 661 O O . CYS A 1 86 ? 1.502 12.585 3.925 1.00 87.38 86 CYS A O 1
ATOM 663 N N . THR A 1 87 ? 1.018 10.813 2.649 1.00 86.81 87 THR A N 1
ATOM 664 C CA . THR A 1 87 ? 0.024 11.480 1.779 1.00 86.81 87 THR A CA 1
ATOM 665 C C . THR A 1 87 ? -1.189 12.037 2.525 1.00 86.81 87 THR A C 1
ATOM 667 O O . THR A 1 87 ? -1.863 12.921 2.012 1.00 86.81 87 THR A O 1
ATOM 670 N N . CYS A 1 88 ? -1.458 11.569 3.746 1.00 86.31 88 CYS A N 1
ATOM 671 C CA . CYS A 1 88 ? -2.504 12.121 4.606 1.00 86.31 88 CYS A CA 1
ATOM 672 C C . CYS A 1 88 ? -2.118 13.449 5.281 1.00 86.31 88 CYS 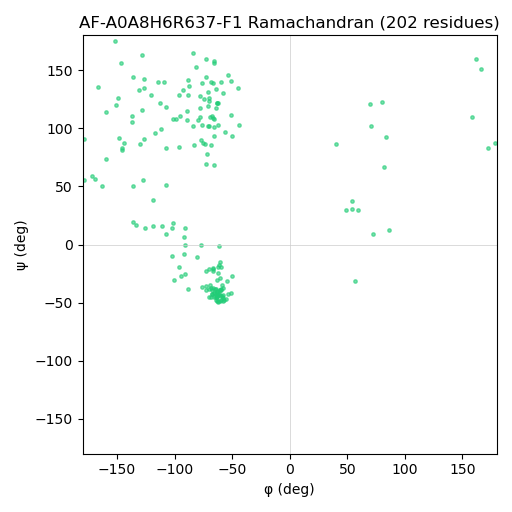A C 1
ATOM 674 O O . CYS A 1 88 ? -2.918 13.976 6.050 1.00 86.31 88 CYS A O 1
ATOM 676 N N . ASN A 1 89 ? -0.900 13.956 5.037 1.00 80.31 89 ASN A N 1
ATOM 677 C CA . ASN A 1 89 ? -0.358 15.216 5.561 1.00 80.31 89 ASN A CA 1
ATOM 678 C C . ASN A 1 89 ? -0.536 15.381 7.084 1.00 80.31 89 ASN A C 1
ATOM 680 O O . ASN A 1 89 ? -0.675 16.488 7.595 1.00 80.31 89 ASN A O 1
ATOM 684 N N . THR A 1 90 ? -0.555 14.268 7.824 1.00 74.06 90 THR A N 1
ATOM 685 C CA . THR A 1 90 ? -0.651 14.293 9.285 1.00 74.06 90 THR A CA 1
ATOM 686 C C . THR A 1 90 ? 0.689 14.724 9.861 1.00 74.06 90 THR A C 1
ATOM 688 O O . THR A 1 90 ? 1.713 14.115 9.555 1.00 74.06 90 THR A O 1
ATOM 691 N N . THR A 1 91 ? 0.670 15.761 10.692 1.00 68.50 91 THR A N 1
ATOM 692 C CA . THR A 1 91 ? 1.848 16.261 11.400 1.00 68.50 91 THR A CA 1
ATOM 693 C C . THR A 1 91 ? 2.121 15.419 12.645 1.00 68.50 91 THR A C 1
ATOM 695 O O . THR A 1 91 ? 1.210 14.817 13.222 1.00 68.50 91 THR A O 1
ATOM 698 N N . VAL A 1 92 ? 3.387 15.363 13.066 1.00 66.06 92 VAL A N 1
ATOM 699 C CA . VAL A 1 92 ? 3.825 14.588 14.242 1.00 66.06 92 VAL A CA 1
ATOM 700 C C . VAL A 1 92 ? 3.102 15.047 15.516 1.00 66.06 92 VAL A C 1
ATOM 702 O O . VAL A 1 92 ? 2.710 14.221 16.332 1.00 66.06 92 VAL A O 1
ATOM 705 N N . GLU A 1 93 ? 2.809 16.342 15.637 1.00 64.69 93 GLU A N 1
ATOM 706 C CA . GLU A 1 93 ? 2.100 16.927 16.785 1.00 64.69 93 GLU A CA 1
ATOM 707 C C . GLU A 1 93 ? 0.665 16.389 16.960 1.00 64.69 93 GLU A C 1
ATOM 709 O O . GLU A 1 93 ? 0.132 16.369 18.069 1.00 64.69 93 GLU A O 1
ATOM 714 N N . GLY A 1 94 ? 0.041 15.895 15.883 1.00 62.25 94 GLY A N 1
ATOM 715 C CA . GLY A 1 94 ? -1.308 15.324 15.909 1.00 62.25 94 GLY A CA 1
ATOM 716 C C . GLY A 1 94 ? -1.385 13.877 16.411 1.00 62.25 94 GLY A C 1
ATOM 717 O O . GLY A 1 94 ? -2.484 13.378 16.663 1.00 62.25 94 GLY A O 1
ATOM 718 N N . LYS A 1 95 ? -0.251 13.178 16.567 1.00 62.16 95 LYS A N 1
ATOM 719 C CA . LYS A 1 95 ? -0.197 11.799 17.074 1.00 62.16 95 LYS A CA 1
ATOM 720 C C . LYS A 1 95 ? 0.803 11.696 18.221 1.00 62.16 95 LYS A C 1
ATOM 722 O O . LYS A 1 95 ? 2.001 11.809 18.018 1.00 62.16 95 LYS A O 1
ATOM 727 N N . ARG A 1 96 ? 0.302 11.379 19.421 1.00 61.91 96 ARG A N 1
ATOM 728 C CA . ARG A 1 96 ? 1.131 11.138 20.619 1.00 61.91 96 ARG A CA 1
ATOM 729 C C . ARG A 1 96 ? 2.101 9.958 20.476 1.00 61.91 96 ARG A C 1
ATOM 731 O O . ARG A 1 96 ? 3.042 9.872 21.250 1.00 61.91 96 ARG A O 1
ATOM 738 N N . GLU A 1 97 ? 1.874 9.069 19.510 1.00 68.12 97 GLU A N 1
ATOM 739 C CA . GLU A 1 97 ? 2.711 7.898 19.266 1.00 68.12 97 GLU A CA 1
ATOM 740 C C . GLU A 1 97 ? 2.706 7.550 17.769 1.00 68.12 97 GLU A C 1
ATOM 742 O O . GLU A 1 97 ? 1.646 7.425 17.140 1.00 68.12 97 GLU A O 1
ATOM 747 N N . LEU A 1 98 ? 3.899 7.443 17.179 1.00 71.31 98 LEU A N 1
ATOM 748 C CA . LEU A 1 98 ? 4.082 6.996 15.801 1.00 71.31 98 LEU A CA 1
ATOM 749 C C . LEU A 1 98 ? 4.223 5.475 15.799 1.00 71.31 98 LEU A C 1
ATOM 751 O O . LEU A 1 98 ? 5.244 4.929 16.204 1.00 71.31 98 LEU A O 1
ATOM 755 N N . ASP A 1 99 ? 3.186 4.791 15.326 1.00 79.88 99 ASP A N 1
ATOM 756 C CA . ASP A 1 99 ? 3.197 3.340 15.168 1.00 79.88 99 ASP A CA 1
ATOM 757 C C . ASP A 1 99 ? 4.006 2.946 13.921 1.00 79.88 99 ASP A C 1
ATOM 759 O O . ASP A 1 99 ? 3.479 2.865 12.805 1.00 79.88 99 ASP A O 1
ATOM 763 N N . LEU A 1 100 ? 5.309 2.733 14.125 1.00 78.25 100 LEU A N 1
ATOM 764 C CA . LEU A 1 100 ? 6.269 2.364 13.081 1.00 78.25 100 LEU A CA 1
ATOM 765 C C . LEU A 1 100 ? 5.909 1.034 12.402 1.00 78.25 100 LEU A C 1
ATOM 767 O O . LEU A 1 100 ? 6.179 0.858 11.214 1.00 78.25 100 LEU A O 1
ATOM 771 N N . GLU A 1 101 ? 5.235 0.115 13.102 1.00 82.56 101 GLU A N 1
ATOM 772 C CA . GLU A 1 101 ? 4.791 -1.158 12.520 1.00 82.56 101 GLU A CA 1
ATOM 773 C C . GLU A 1 101 ? 3.716 -0.958 11.450 1.00 82.56 101 GLU A C 1
ATOM 775 O O . GLU A 1 101 ? 3.524 -1.816 10.591 1.00 82.56 101 GLU A O 1
ATOM 780 N N . LYS A 1 102 ? 3.033 0.190 11.444 1.00 88.75 102 LYS A N 1
ATOM 781 C CA . LYS A 1 102 ? 2.021 0.535 10.439 1.00 88.75 102 LYS A CA 1
ATOM 782 C C . LYS A 1 102 ? 2.530 1.509 9.381 1.00 88.75 102 LYS A C 1
ATOM 784 O O . LYS A 1 102 ? 1.712 2.076 8.648 1.00 88.75 102 LYS A O 1
ATOM 789 N N . MET A 1 103 ? 3.844 1.709 9.279 1.00 90.69 103 MET A N 1
ATOM 790 C CA . MET A 1 103 ? 4.459 2.671 8.365 1.00 90.69 103 MET A CA 1
ATOM 791 C C . MET A 1 103 ? 5.530 2.031 7.486 1.00 90.69 103 MET A C 1
ATOM 793 O O . MET A 1 103 ? 6.386 1.317 7.981 1.00 90.69 103 MET A O 1
ATOM 797 N N . ILE A 1 104 ? 5.526 2.328 6.190 1.00 92.62 104 ILE A N 1
ATOM 798 C CA . ILE A 1 104 ? 6.488 1.835 5.203 1.00 92.62 104 ILE A CA 1
ATOM 799 C C . ILE A 1 104 ? 7.340 2.976 4.651 1.00 92.62 104 ILE A C 1
ATOM 801 O O . ILE A 1 104 ? 6.842 4.065 4.362 1.00 92.62 104 ILE A O 1
ATOM 805 N N . ARG A 1 105 ? 8.636 2.725 4.469 1.00 92.12 105 ARG A N 1
ATOM 806 C CA . ARG A 1 105 ? 9.556 3.694 3.871 1.00 92.12 105 ARG A CA 1
ATOM 807 C C . ARG A 1 105 ? 9.567 3.571 2.346 1.00 92.12 105 ARG A C 1
ATOM 809 O O . ARG A 1 105 ? 9.645 2.466 1.815 1.00 92.12 105 ARG A O 1
ATOM 816 N N . CYS A 1 106 ? 9.541 4.699 1.640 1.00 92.12 106 CYS A N 1
ATOM 817 C CA . CYS A 1 106 ? 9.734 4.737 0.192 1.00 92.12 106 CYS A CA 1
ATOM 818 C C . CYS A 1 106 ? 11.172 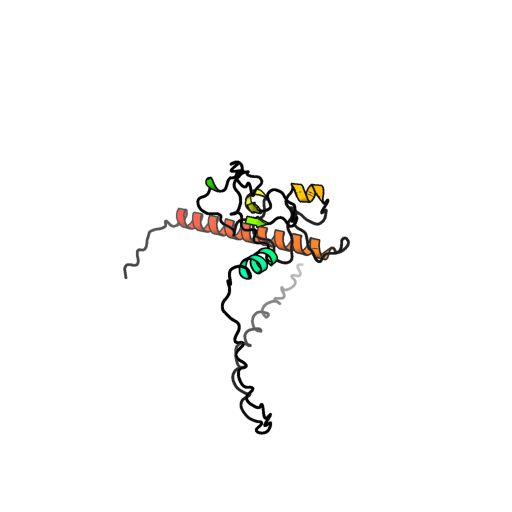4.328 -0.174 1.00 92.12 106 CYS A C 1
ATOM 820 O O . CYS A 1 106 ? 12.138 4.740 0.470 1.00 92.12 106 CYS A O 1
ATOM 822 N N . GLY A 1 107 ? 11.325 3.536 -1.236 1.00 89.94 107 GLY A N 1
ATOM 823 C CA . GLY A 1 107 ? 12.626 3.111 -1.755 1.00 89.94 107 GLY A CA 1
ATOM 824 C C . GLY A 1 107 ? 13.469 4.251 -2.338 1.00 89.94 107 GLY A C 1
ATOM 825 O O . GLY A 1 107 ? 14.693 4.133 -2.394 1.00 89.94 107 GLY A O 1
ATOM 826 N N . ASN A 1 108 ? 12.846 5.370 -2.725 1.00 89.38 108 ASN A N 1
ATOM 827 C CA . ASN A 1 108 ? 13.571 6.556 -3.167 1.00 89.38 108 ASN A CA 1
ATOM 828 C C . ASN A 1 108 ? 14.123 7.330 -1.958 1.00 89.38 108 ASN A C 1
ATOM 830 O O . ASN A 1 108 ? 13.366 7.856 -1.142 1.00 89.38 108 ASN A O 1
ATOM 834 N N . ARG A 1 109 ? 15.454 7.445 -1.878 1.00 88.06 109 ARG A N 1
ATOM 835 C CA . ARG A 1 109 ? 16.151 8.191 -0.815 1.00 88.06 109 ARG A CA 1
ATOM 836 C C . ARG A 1 109 ? 15.893 9.698 -0.867 1.00 88.06 109 ARG A C 1
ATOM 838 O O . ARG A 1 109 ? 16.009 10.342 0.165 1.00 88.06 109 ARG A O 1
ATOM 845 N N . ASN A 1 110 ? 15.514 10.218 -2.033 1.00 88.12 110 ASN A N 1
ATOM 846 C CA . ASN A 1 110 ? 15.230 11.634 -2.264 1.00 88.12 110 ASN A CA 1
ATOM 847 C C . ASN A 1 110 ? 13.717 11.920 -2.278 1.00 88.12 110 ASN A C 1
ATOM 849 O O . ASN A 1 110 ? 13.282 12.919 -2.841 1.00 88.12 110 ASN A O 1
ATOM 853 N N . CYS A 1 111 ? 12.896 11.015 -1.737 1.00 89.06 111 CYS A N 1
ATOM 854 C CA . CYS A 1 111 ? 11.464 11.254 -1.583 1.00 89.06 111 CYS A CA 1
ATOM 855 C C . CYS A 1 111 ? 11.235 12.298 -0.483 1.00 89.06 111 CYS A C 1
ATOM 857 O O . CYS A 1 111 ? 11.776 12.140 0.606 1.00 89.06 111 CYS A O 1
ATOM 859 N N . GLU A 1 112 ? 10.412 13.315 -0.749 1.00 86.56 112 GLU A N 1
ATOM 860 C CA . GLU A 1 112 ? 10.120 14.409 0.191 1.00 86.56 112 GLU A CA 1
ATOM 861 C C . GLU A 1 112 ? 9.562 13.897 1.527 1.00 86.56 112 GLU A C 1
ATOM 863 O O . GLU A 1 112 ? 10.064 14.243 2.591 1.00 86.56 112 GLU A O 1
ATOM 868 N N . LYS A 1 113 ? 8.570 12.999 1.474 1.00 85.50 113 LYS A N 1
ATOM 869 C CA . LYS A 1 113 ? 7.852 12.537 2.673 1.00 85.50 113 LYS A CA 1
ATOM 870 C C . LYS A 1 113 ? 8.459 11.285 3.324 1.00 85.50 113 LYS A C 1
ATOM 872 O O . LYS A 1 113 ? 8.317 11.058 4.519 1.00 85.50 113 LYS A O 1
ATOM 877 N N . MET A 1 114 ? 9.162 10.459 2.547 1.00 88.50 114 MET A N 1
ATOM 878 C CA . MET A 1 114 ? 9.848 9.210 2.935 1.00 88.50 114 MET A CA 1
ATOM 879 C C . MET A 1 114 ? 9.022 8.085 3.600 1.00 88.50 114 MET A C 1
ATOM 881 O O . MET A 1 114 ? 9.366 6.927 3.373 1.00 88.50 114 MET A O 1
ATOM 885 N N . TRP A 1 115 ? 7.967 8.348 4.376 1.00 89.81 115 TRP A N 1
ATOM 886 C CA . TRP A 1 115 ? 7.390 7.399 5.342 1.00 89.81 115 TRP A CA 1
ATOM 887 C C . TRP A 1 115 ? 5.859 7.356 5.325 1.00 89.81 115 TRP A C 1
ATOM 889 O O . TRP A 1 115 ? 5.174 8.183 5.903 1.00 89.81 115 TRP A O 1
ATOM 899 N N . PHE A 1 116 ? 5.264 6.316 4.766 1.00 92.00 116 PHE A N 1
ATOM 900 C CA . PHE A 1 116 ? 3.832 6.287 4.495 1.00 92.00 116 PHE A CA 1
ATOM 901 C C . PHE A 1 116 ? 3.112 5.320 5.425 1.00 92.00 116 PHE A C 1
ATOM 903 O O . PHE A 1 116 ? 3.595 4.221 5.663 1.00 92.00 116 PHE A O 1
ATOM 910 N N . HIS A 1 117 ? 1.924 5.667 5.921 1.00 91.31 117 HIS A N 1
ATOM 911 C CA . HIS A 1 117 ? 1.090 4.670 6.588 1.00 91.31 117 HIS A CA 1
ATOM 912 C C . HIS A 1 117 ? 0.687 3.587 5.587 1.00 91.31 117 HIS A C 1
ATOM 914 O O . HIS A 1 117 ? 0.178 3.921 4.517 1.00 91.31 117 HIS A O 1
ATOM 920 N N . LEU A 1 118 ? 0.796 2.312 5.968 1.00 91.69 118 LEU A N 1
ATOM 921 C CA . LEU A 1 118 ? 0.378 1.175 5.140 1.00 91.69 118 LEU A CA 1
ATOM 922 C C . LEU A 1 118 ? -1.060 1.351 4.625 1.00 91.69 118 LEU A C 1
ATOM 924 O O . LEU A 1 118 ? -1.326 1.159 3.444 1.00 91.69 118 LEU A O 1
ATOM 928 N N . ARG A 1 119 ? -1.969 1.842 5.480 1.00 89.94 119 ARG A N 1
ATOM 929 C CA . ARG A 1 119 ? -3.362 2.132 5.098 1.00 89.94 119 ARG A CA 1
ATOM 930 C C . ARG A 1 119 ? -3.504 3.251 4.068 1.00 89.94 119 ARG A C 1
ATOM 932 O O . ARG A 1 119 ? -4.361 3.149 3.201 1.00 89.94 119 ARG A O 1
ATOM 939 N N . CYS A 1 120 ? -2.692 4.305 4.156 1.00 90.94 120 CYS A N 1
ATOM 940 C CA . CYS A 1 120 ? -2.761 5.437 3.226 1.00 90.94 120 CYS A CA 1
ATOM 941 C C . CYS A 1 120 ? -2.283 5.068 1.819 1.00 90.94 120 CYS A C 1
ATOM 943 O O . CYS A 1 120 ? -2.625 5.758 0.867 1.00 90.94 120 CYS A O 1
ATOM 945 N N . VAL A 1 121 ? -1.497 3.997 1.697 1.00 90.69 121 VAL A N 1
ATOM 946 C CA . VAL A 1 121 ? -0.992 3.479 0.418 1.00 90.69 121 VAL A CA 1
ATOM 947 C C . VAL A 1 121 ? -1.612 2.129 0.053 1.00 90.69 121 VAL A C 1
ATOM 949 O O . VAL A 1 121 ? -1.095 1.412 -0.800 1.00 90.69 121 VAL A O 1
ATOM 952 N N . GLU A 1 122 ? -2.719 1.777 0.713 1.00 88.38 122 GLU A N 1
ATOM 953 C CA . GLU A 1 122 ? -3.495 0.556 0.478 1.00 88.38 122 GLU A CA 1
ATOM 954 C C . GLU A 1 122 ? -2.680 -0.745 0.556 1.00 88.38 122 GLU A C 1
ATOM 956 O O . GLU A 1 122 ? -2.989 -1.738 -0.117 1.00 88.38 122 GLU A O 1
ATOM 961 N N . LEU A 1 123 ? -1.634 -0.767 1.378 1.00 89.62 123 LEU A N 1
ATOM 962 C CA . LEU A 1 123 ? -0.896 -1.981 1.683 1.00 89.62 123 LEU A CA 1
ATOM 963 C C . LEU A 1 123 ? -1.538 -2.685 2.882 1.00 89.62 123 LEU A C 1
ATOM 965 O O . LEU A 1 123 ? -1.750 -2.050 3.918 1.00 89.62 123 LEU A O 1
ATOM 969 N N . PRO A 1 124 ? -1.843 -3.991 2.768 1.00 87.19 124 PRO A N 1
ATOM 970 C CA . PRO A 1 124 ? -2.450 -4.734 3.867 1.00 87.19 124 PRO A CA 1
ATOM 971 C C . PRO A 1 124 ? -1.478 -4.880 5.042 1.00 87.19 124 PRO A C 1
ATOM 973 O O . PRO A 1 124 ? -1.869 -4.694 6.189 1.00 87.19 124 PRO A O 1
ATOM 976 N N . ASN A 1 125 ? -0.211 -5.177 4.741 1.00 90.31 125 ASN A N 1
ATOM 977 C CA . ASN A 1 125 ? 0.881 -5.372 5.686 1.00 90.31 125 ASN A CA 1
ATOM 978 C C . ASN A 1 125 ? 2.215 -5.001 5.026 1.00 90.31 125 ASN A C 1
ATOM 980 O O . ASN A 1 125 ? 2.273 -4.705 3.828 1.00 90.31 125 ASN A O 1
ATOM 984 N N . HIS A 1 126 ? 3.290 -5.043 5.814 1.00 91.56 126 HIS A N 1
ATOM 985 C CA . HIS A 1 126 ? 4.648 -4.912 5.299 1.00 91.56 126 HIS A CA 1
ATOM 986 C C . HIS A 1 126 ? 4.952 -5.994 4.266 1.00 91.56 126 HIS A C 1
ATOM 988 O O . HIS A 1 126 ? 4.728 -7.179 4.538 1.00 91.56 126 HIS A O 1
ATOM 994 N N . PRO A 1 127 ? 5.478 -5.619 3.091 1.00 90.81 127 PRO A N 1
ATOM 995 C CA . PRO A 1 127 ? 5.916 -6.604 2.129 1.00 90.81 127 PRO A CA 1
ATOM 996 C C . PRO A 1 127 ? 7.115 -7.400 2.680 1.00 90.81 127 PRO A C 1
ATOM 998 O O . PRO A 1 127 ? 7.851 -6.917 3.544 1.00 90.81 127 PRO A O 1
ATOM 1001 N N . PRO A 1 128 ? 7.349 -8.627 2.182 1.00 89.31 128 PRO A N 1
ATOM 1002 C CA . PRO A 1 128 ? 8.539 -9.397 2.513 1.00 89.31 128 PRO A CA 1
ATOM 1003 C C . PRO A 1 128 ? 9.806 -8.583 2.245 1.00 89.31 128 PRO A C 1
ATOM 1005 O O . PRO A 1 128 ? 9.870 -7.885 1.243 1.00 89.31 128 PRO A O 1
ATOM 1008 N N . ILE A 1 129 ? 10.851 -8.774 3.055 1.00 86.50 129 ILE A N 1
ATOM 1009 C CA . ILE A 1 129 ? 12.133 -8.034 2.987 1.00 86.50 129 ILE A CA 1
ATOM 1010 C C . ILE A 1 129 ? 12.750 -7.992 1.572 1.00 86.50 129 ILE A C 1
ATOM 1012 O O . ILE A 1 129 ? 13.488 -7.074 1.232 1.00 86.50 129 ILE A O 1
ATOM 1016 N N . ARG A 1 130 ? 12.463 -8.994 0.731 1.00 86.06 130 ARG A N 1
ATOM 1017 C CA . ARG A 1 130 ? 12.947 -9.052 -0.658 1.00 86.06 130 ARG A CA 1
ATOM 1018 C C . ARG A 1 130 ? 12.257 -8.070 -1.607 1.00 86.06 130 ARG A C 1
ATOM 1020 O O . ARG A 1 130 ? 12.821 -7.771 -2.653 1.00 86.06 130 ARG A O 1
ATOM 1027 N N . LEU A 1 131 ? 11.053 -7.619 -1.276 1.00 88.88 131 LEU A N 1
ATOM 1028 C CA . LEU A 1 131 ? 10.283 -6.682 -2.078 1.00 88.88 131 LEU A CA 1
ATOM 1029 C C . LEU A 1 131 ? 10.508 -5.265 -1.555 1.00 88.88 131 LEU A C 1
ATOM 1031 O O . LEU A 1 131 ? 10.364 -4.985 -0.367 1.00 88.88 131 LEU A O 1
ATOM 1035 N N . GLY A 1 132 ? 10.858 -4.371 -2.467 1.00 89.12 132 GLY A N 1
ATOM 1036 C CA . GLY A 1 132 ? 10.859 -2.941 -2.238 1.00 89.12 132 GLY A CA 1
ATOM 1037 C C . GLY A 1 132 ? 9.478 -2.358 -2.467 1.00 89.12 132 GLY A C 1
ATOM 1038 O O . GLY A 1 132 ? 8.606 -2.970 -3.089 1.00 89.12 132 GLY A O 1
ATOM 1039 N N . TRP A 1 133 ? 9.292 -1.139 -1.983 1.00 92.00 133 TRP A N 1
ATOM 1040 C CA . TRP A 1 133 ? 8.092 -0.363 -2.242 1.00 92.00 133 TRP A CA 1
ATOM 1041 C C . TRP A 1 133 ? 8.456 1.083 -2.569 1.00 92.00 133 TRP A C 1
ATOM 1043 O O . TRP A 1 133 ? 9.418 1.631 -2.026 1.00 92.00 133 TRP A O 1
ATOM 1053 N N . MET A 1 134 ? 7.704 1.700 -3.472 1.00 91.62 134 MET A N 1
ATOM 1054 C CA . MET A 1 134 ? 7.816 3.112 -3.825 1.00 91.62 134 MET A CA 1
ATOM 1055 C C . MET A 1 134 ? 6.458 3.789 -3.696 1.00 91.62 134 MET A C 1
ATOM 1057 O O . MET A 1 134 ? 5.428 3.204 -4.031 1.00 91.62 134 MET A O 1
ATOM 1061 N N . CYS A 1 135 ? 6.467 5.036 -3.222 1.00 92.12 135 CYS A N 1
ATOM 1062 C CA . CYS A 1 135 ? 5.248 5.828 -3.134 1.00 92.12 135 CYS A CA 1
ATOM 1063 C C . CYS A 1 135 ? 4.683 6.138 -4.528 1.00 92.12 135 CYS A C 1
ATOM 1065 O O . CYS A 1 135 ? 5.448 6.125 -5.494 1.00 92.12 135 CYS A O 1
ATOM 1067 N N . PRO A 1 136 ? 3.378 6.450 -4.643 1.00 88.88 136 PRO A N 1
ATOM 1068 C CA . PRO A 1 136 ? 2.739 6.731 -5.931 1.00 88.88 136 PRO A CA 1
ATOM 1069 C C . PRO A 1 136 ? 3.463 7.819 -6.738 1.00 88.88 136 PRO A C 1
ATOM 1071 O O . PRO A 1 136 ? 3.745 7.636 -7.914 1.00 88.88 136 PRO A O 1
ATOM 1074 N N . GLU A 1 137 ? 3.886 8.895 -6.072 1.00 88.88 137 GLU A N 1
ATOM 1075 C CA . GLU A 1 137 ? 4.605 10.009 -6.703 1.00 88.88 137 GLU A CA 1
ATOM 1076 C C . GLU A 1 137 ? 5.962 9.572 -7.289 1.00 88.88 137 GLU A C 1
ATOM 1078 O O . GLU A 1 137 ? 6.319 9.910 -8.420 1.00 88.88 137 GLU A O 1
ATOM 1083 N N . CYS A 1 138 ? 6.729 8.773 -6.538 1.00 89.50 138 CYS A N 1
ATOM 1084 C CA . CYS A 1 138 ? 8.007 8.249 -7.019 1.00 89.50 138 CYS A CA 1
ATOM 1085 C C . CYS A 1 138 ? 7.804 7.164 -8.081 1.00 89.50 138 CYS A C 1
ATOM 1087 O O . CYS A 1 138 ? 8.592 7.066 -9.014 1.00 89.50 138 CYS A O 1
ATOM 1089 N N . HIS A 1 139 ? 6.767 6.345 -7.951 1.00 86.25 139 HIS A N 1
ATOM 1090 C CA . HIS A 1 139 ? 6.445 5.313 -8.925 1.00 86.25 139 HIS A CA 1
ATOM 1091 C C . HIS A 1 139 ? 6.197 5.922 -10.312 1.00 86.25 139 HIS A C 1
ATOM 1093 O O . HIS A 1 139 ? 6.775 5.448 -11.290 1.00 86.25 139 HIS A O 1
ATOM 1099 N N . ASP A 1 140 ? 5.429 7.011 -10.375 1.00 84.31 140 ASP A N 1
ATOM 1100 C CA . ASP A 1 140 ? 5.124 7.710 -11.627 1.00 84.31 140 ASP A CA 1
ATOM 1101 C C . ASP A 1 140 ? 6.362 8.400 -12.215 1.00 84.31 140 ASP A C 1
ATOM 1103 O O . ASP A 1 140 ? 6.580 8.368 -13.424 1.00 84.31 140 ASP A O 1
ATOM 1107 N N . THR A 1 141 ? 7.221 8.958 -11.357 1.00 85.62 141 THR A N 1
ATOM 1108 C CA . THR A 1 141 ? 8.451 9.649 -11.777 1.00 85.62 141 THR A CA 1
ATOM 1109 C C . THR A 1 141 ? 9.506 8.688 -12.329 1.00 85.62 141 THR A C 1
ATOM 1111 O O . THR A 1 141 ? 10.134 8.965 -13.348 1.00 85.62 141 THR A O 1
ATOM 1114 N N . PHE A 1 142 ? 9.731 7.560 -11.652 1.00 80.56 142 PHE A N 1
ATOM 1115 C CA . PHE A 1 142 ? 10.780 6.602 -12.016 1.00 80.56 142 PHE A CA 1
ATOM 1116 C C . PHE A 1 142 ? 10.293 5.512 -12.971 1.00 80.56 142 PHE A C 1
ATOM 1118 O O . PHE A 1 142 ? 11.082 4.651 -13.355 1.00 80.56 142 PHE A O 1
ATOM 1125 N N . GLY A 1 143 ? 9.011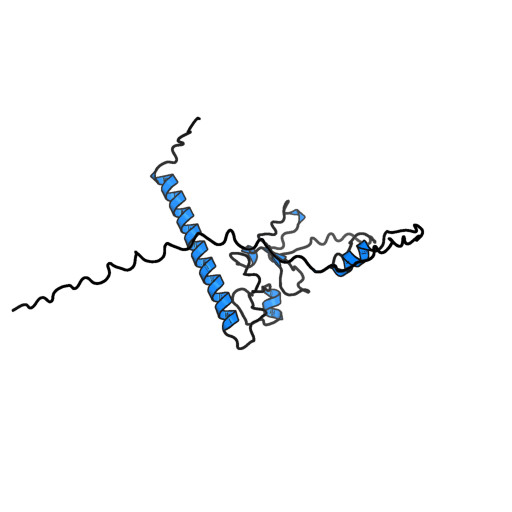 5.536 -13.352 1.00 68.75 143 GLY A N 1
ATOM 1126 C CA . GLY A 1 143 ? 8.442 4.596 -14.311 1.00 68.75 143 GLY A CA 1
ATOM 1127 C C . GLY A 1 143 ? 8.684 3.144 -13.912 1.00 68.75 143 GLY A C 1
ATOM 1128 O O . GLY A 1 143 ? 8.961 2.314 -14.777 1.00 68.75 143 GLY A O 1
ATOM 1129 N N . VAL A 1 144 ? 8.622 2.831 -12.610 1.00 67.25 144 VAL A N 1
ATOM 1130 C CA . VAL A 1 144 ? 8.810 1.463 -12.109 1.00 67.25 144 VAL A CA 1
ATOM 1131 C C . VAL A 1 144 ? 7.578 0.649 -12.489 1.00 67.25 144 VAL A C 1
ATOM 1133 O O . VAL A 1 144 ? 6.714 0.356 -11.679 1.00 67.25 144 VAL A O 1
ATOM 1136 N N . THR A 1 145 ? 7.511 0.243 -13.754 1.00 60.00 145 THR A N 1
ATOM 1137 C CA . THR A 1 145 ? 6.449 -0.556 -14.390 1.00 60.00 145 THR A CA 1
ATOM 1138 C C . THR A 1 145 ? 6.275 -1.950 -13.776 1.00 60.00 145 THR A C 1
ATOM 1140 O O . THR A 1 145 ? 5.411 -2.729 -14.187 1.00 60.00 145 THR A O 1
ATOM 1143 N N . SER A 1 146 ? 7.094 -2.289 -12.783 1.00 60.47 146 SER A N 1
ATOM 1144 C CA . SER A 1 146 ? 7.285 -3.637 -12.271 1.00 60.47 146 SER A CA 1
ATOM 1145 C C . SER A 1 146 ? 6.655 -3.850 -10.897 1.00 60.47 146 SER A C 1
ATOM 1147 O O . SER A 1 146 ? 7.281 -4.418 -10.009 1.00 60.47 146 SER A O 1
ATOM 1149 N N . GLY A 1 147 ? 5.374 -3.500 -10.750 1.00 61.88 147 GLY A N 1
ATOM 1150 C CA . GLY A 1 147 ? 4.511 -4.189 -9.793 1.00 61.88 147 GLY A CA 1
ATOM 1151 C C . GLY A 1 147 ? 3.233 -3.464 -9.393 1.00 61.88 147 GLY A C 1
ATOM 1152 O O . GLY A 1 147 ? 3.054 -2.262 -9.553 1.00 61.88 147 GLY A O 1
ATOM 1153 N N . LYS A 1 148 ? 2.282 -4.247 -8.882 1.00 72.88 148 LYS A N 1
ATOM 1154 C CA . LYS A 1 148 ? 1.013 -3.730 -8.360 1.00 72.88 148 LYS A CA 1
ATOM 1155 C C . LYS A 1 148 ? 1.286 -2.940 -7.077 1.00 72.88 148 LYS A C 1
ATOM 1157 O O . LYS A 1 148 ? 2.066 -3.398 -6.248 1.00 72.88 148 LYS A O 1
ATOM 1162 N N . LYS A 1 149 ? 0.606 -1.803 -6.894 1.00 81.81 149 LYS A N 1
ATOM 1163 C CA . LYS A 1 149 ? 0.685 -0.954 -5.685 1.00 81.81 149 LYS A CA 1
ATOM 1164 C C . LYS A 1 149 ? 2.094 -0.415 -5.361 1.00 81.81 149 LYS A C 1
ATOM 1166 O O . LYS A 1 149 ? 2.419 -0.220 -4.193 1.00 81.81 149 LYS A O 1
ATOM 1171 N N . GLY A 1 150 ? 2.943 -0.206 -6.372 1.00 85.75 150 GLY A N 1
ATOM 1172 C CA . GLY A 1 150 ? 4.301 0.327 -6.186 1.00 85.75 150 GLY A CA 1
ATOM 1173 C C . GLY A 1 150 ? 5.294 -0.654 -5.553 1.00 85.75 150 GLY A C 1
ATOM 1174 O O . GLY A 1 150 ? 6.399 -0.251 -5.188 1.00 85.75 150 GLY A O 1
ATOM 1175 N N . LEU A 1 151 ? 4.922 -1.933 -5.401 1.00 88.75 151 LEU A N 1
ATOM 1176 C CA . LEU A 1 151 ? 5.871 -2.978 -5.022 1.00 88.75 151 LEU A CA 1
ATOM 1177 C C . LEU A 1 151 ? 6.792 -3.301 -6.188 1.00 88.75 151 LEU A C 1
ATOM 1179 O O . LEU A 1 151 ? 6.342 -3.368 -7.325 1.00 88.75 151 LEU A O 1
ATOM 1183 N N . TRP A 1 152 ? 8.046 -3.598 -5.887 1.00 86.81 152 TRP A N 1
ATOM 1184 C CA . TRP A 1 152 ? 9.030 -4.015 -6.875 1.00 86.81 152 TRP A CA 1
ATOM 1185 C C . TRP A 1 152 ? 10.009 -5.015 -6.257 1.00 86.81 152 TRP A C 1
ATOM 1187 O O . TRP A 1 152 ? 10.175 -5.065 -5.041 1.00 86.81 152 TRP A O 1
ATOM 1197 N N . ASP A 1 153 ? 10.642 -5.853 -7.072 1.00 87.12 153 ASP A N 1
ATOM 1198 C CA . ASP A 1 153 ? 11.647 -6.817 -6.610 1.00 87.12 153 ASP A CA 1
ATOM 1199 C C . ASP A 1 153 ? 13.037 -6.343 -7.047 1.00 87.12 153 ASP A C 1
ATOM 1201 O O . ASP A 1 153 ? 13.308 -6.251 -8.242 1.00 87.12 153 ASP A O 1
ATOM 1205 N N . PHE A 1 154 ? 13.927 -6.069 -6.087 1.00 78.00 154 PHE A N 1
ATOM 1206 C CA . PHE A 1 154 ? 15.296 -5.604 -6.354 1.00 78.00 154 PHE A CA 1
ATOM 1207 C C . PHE A 1 154 ? 16.145 -6.612 -7.138 1.00 78.00 154 PHE A C 1
ATOM 1209 O O . PHE A 1 154 ? 17.192 -6.252 -7.673 1.00 78.00 154 PHE A O 1
ATOM 1216 N N . ARG A 1 155 ? 15.752 -7.892 -7.147 1.00 80.62 155 ARG A N 1
ATOM 1217 C CA . ARG A 1 155 ? 16.513 -8.978 -7.780 1.00 80.62 155 ARG A CA 1
ATOM 1218 C C . ARG A 1 155 ? 15.941 -9.399 -9.127 1.00 80.62 155 ARG A C 1
ATOM 1220 O O . ARG A 1 155 ? 16.585 -10.196 -9.806 1.00 80.62 155 ARG A O 1
ATOM 1227 N N . ALA A 1 156 ? 14.756 -8.915 -9.493 1.00 79.00 156 ALA A N 1
ATOM 1228 C CA . ALA A 1 156 ? 14.152 -9.237 -10.774 1.00 79.00 156 ALA A CA 1
ATOM 1229 C C . ALA A 1 156 ? 14.812 -8.411 -11.879 1.00 79.00 156 ALA A C 1
ATOM 1231 O O . ALA A 1 156 ? 14.890 -7.187 -11.778 1.00 79.00 156 ALA A O 1
ATOM 1232 N N . LYS A 1 157 ? 15.275 -9.068 -12.947 1.00 75.00 157 LYS A N 1
ATOM 1233 C CA . LYS A 1 157 ? 15.563 -8.356 -14.193 1.00 75.00 157 LYS A CA 1
ATOM 1234 C C . LYS A 1 157 ? 14.246 -7.974 -14.867 1.00 75.00 157 LYS A C 1
ATOM 1236 O O . LYS A 1 157 ? 13.206 -8.568 -14.598 1.00 75.00 157 LYS A O 1
ATOM 1241 N N . GLU A 1 158 ? 14.298 -6.992 -15.756 1.00 67.25 158 GLU A N 1
ATOM 1242 C CA . GLU A 1 158 ? 13.125 -6.422 -16.437 1.00 67.25 158 GLU A CA 1
ATOM 1243 C C . GLU A 1 158 ? 12.266 -7.478 -17.171 1.00 67.25 158 GLU A C 1
ATOM 1245 O O . GLU A 1 158 ? 11.037 -7.389 -17.193 1.00 67.25 158 GLU A O 1
ATOM 1250 N N . GLU A 1 159 ? 12.905 -8.537 -17.677 1.00 68.69 159 GLU A N 1
ATOM 1251 C CA . GLU A 1 159 ? 12.262 -9.670 -18.359 1.00 68.69 159 GLU A CA 1
ATOM 1252 C C . GLU A 1 159 ? 11.908 -10.841 -17.422 1.00 68.69 159 GLU A C 1
ATOM 1254 O O . GLU A 1 159 ? 11.202 -11.771 -17.816 1.00 68.69 159 GLU A O 1
ATOM 1259 N N . ASP A 1 160 ? 12.353 -10.809 -16.162 1.00 71.12 160 ASP A N 1
ATOM 1260 C CA . ASP A 1 160 ? 12.135 -11.903 -15.224 1.00 71.12 160 ASP A CA 1
ATOM 1261 C C . ASP A 1 160 ? 10.718 -11.838 -14.639 1.00 71.12 160 ASP A C 1
ATOM 1263 O O . ASP A 1 160 ? 10.399 -11.064 -13.731 1.00 71.12 160 ASP A O 1
ATOM 1267 N N . GLU A 1 161 ? 9.856 -12.758 -15.074 1.00 75.88 161 GLU A N 1
ATOM 1268 C CA . GLU A 1 161 ? 8.525 -12.951 -14.480 1.00 75.88 161 GLU A CA 1
ATOM 1269 C C . GLU A 1 161 ? 8.573 -13.328 -12.986 1.00 75.88 161 GLU A C 1
ATOM 1271 O O . GLU A 1 161 ? 7.562 -13.242 -12.281 1.00 75.88 161 GLU A O 1
ATOM 1276 N N . GLY A 1 162 ? 9.744 -13.731 -12.479 1.00 77.75 162 GLY A N 1
ATOM 1277 C CA . GLY A 1 162 ? 9.962 -14.144 -11.094 1.00 77.75 162 GLY A CA 1
ATOM 1278 C C . GLY A 1 162 ? 9.534 -13.092 -10.068 1.00 77.75 162 GLY A C 1
ATOM 1279 O O . GLY A 1 162 ? 8.790 -13.424 -9.140 1.00 77.75 162 GLY A O 1
ATOM 1280 N N . GLY A 1 163 ? 9.917 -11.825 -10.265 1.00 80.81 163 GLY A N 1
ATOM 1281 C CA . GLY A 1 163 ? 9.552 -10.737 -9.346 1.00 80.81 163 GLY A CA 1
ATOM 1282 C C . GLY A 1 163 ? 8.047 -10.471 -9.336 1.00 80.81 163 GLY A C 1
ATOM 1283 O O . GLY A 1 163 ? 7.408 -10.430 -8.281 1.00 80.81 163 GLY A O 1
ATOM 1284 N N . LYS A 1 164 ? 7.434 -10.418 -10.525 1.00 81.81 164 LYS A N 1
ATOM 1285 C CA . LYS A 1 164 ? 5.976 -10.275 -10.681 1.00 81.81 164 LYS A CA 1
ATOM 1286 C C . LYS A 1 164 ? 5.230 -11.439 -10.025 1.00 81.81 164 LYS A C 1
ATOM 1288 O O . LYS A 1 164 ? 4.184 -11.231 -9.405 1.00 81.81 164 LYS A O 1
ATOM 1293 N N . LYS A 1 165 ? 5.749 -12.666 -10.127 1.00 86.81 165 LYS A N 1
ATOM 1294 C CA . LYS A 1 165 ? 5.165 -13.853 -9.488 1.00 86.81 165 LYS A CA 1
ATOM 1295 C C . LYS A 1 165 ? 5.226 -13.758 -7.965 1.00 86.81 165 LYS A C 1
ATOM 1297 O O . LYS A 1 165 ? 4.227 -14.072 -7.322 1.00 86.81 165 LYS A O 1
ATOM 1302 N N . LEU A 1 166 ? 6.340 -13.289 -7.399 1.00 87.81 166 LEU A N 1
ATOM 1303 C CA . LEU A 1 166 ? 6.498 -13.110 -5.954 1.00 87.81 166 LEU A CA 1
ATOM 1304 C C . LEU A 1 166 ? 5.530 -12.052 -5.404 1.00 87.81 166 LEU A C 1
ATOM 1306 O O . LEU A 1 166 ? 4.810 -12.331 -4.446 1.00 87.81 166 LEU A O 1
ATOM 1310 N N . ILE A 1 167 ? 5.449 -10.887 -6.055 1.00 88.56 167 ILE A N 1
ATOM 1311 C CA . ILE A 1 167 ? 4.522 -9.804 -5.681 1.00 88.56 167 ILE A CA 1
ATOM 1312 C C . ILE A 1 167 ? 3.071 -10.302 -5.715 1.00 88.56 167 ILE A C 1
ATOM 1314 O O . ILE A 1 167 ? 2.320 -10.128 -4.757 1.00 88.56 167 ILE A O 1
ATOM 1318 N N . ASN A 1 168 ? 2.667 -10.972 -6.801 1.00 89.12 168 ASN A N 1
ATOM 1319 C CA . ASN A 1 168 ? 1.308 -11.501 -6.928 1.00 89.12 168 ASN A CA 1
ATOM 1320 C C . ASN A 1 168 ? 1.011 -12.625 -5.924 1.00 89.12 168 ASN A C 1
ATOM 1322 O O . ASN A 1 168 ? -0.116 -12.718 -5.442 1.00 89.12 168 ASN A O 1
ATOM 1326 N N . ALA A 1 169 ? 1.985 -13.489 -5.630 1.00 91.00 169 ALA A N 1
ATOM 1327 C CA . ALA A 1 169 ? 1.827 -14.552 -4.644 1.00 91.00 169 ALA A CA 1
ATOM 1328 C C . ALA A 1 169 ? 1.609 -13.973 -3.242 1.00 91.00 169 ALA A C 1
ATOM 1330 O O . ALA A 1 169 ? 0.681 -14.396 -2.558 1.00 91.00 169 ALA A O 1
ATOM 1331 N N . TRP A 1 170 ? 2.400 -12.968 -2.859 1.00 90.88 170 TRP A N 1
ATOM 1332 C CA . TRP A 1 170 ? 2.242 -12.287 -1.578 1.00 90.88 170 TRP A CA 1
ATOM 1333 C C . TRP A 1 170 ? 0.886 -11.581 -1.464 1.00 90.88 170 TRP A C 1
ATOM 1335 O O . TRP A 1 170 ? 0.152 -11.836 -0.515 1.00 90.88 170 TRP A O 1
ATOM 1345 N N . LEU A 1 171 ? 0.489 -10.789 -2.468 1.00 89.75 171 LEU A N 1
ATOM 1346 C CA . LEU A 1 171 ? -0.813 -10.105 -2.460 1.00 89.75 171 LEU A CA 1
ATOM 1347 C C . LEU A 1 171 ? -1.996 -11.081 -2.341 1.00 89.75 171 LEU A C 1
ATOM 1349 O O . LEU A 1 171 ? -2.977 -10.782 -1.666 1.00 89.75 171 LEU A O 1
ATOM 1353 N N . ARG A 1 172 ? -1.914 -12.253 -2.985 1.00 91.06 172 ARG A N 1
ATOM 1354 C CA . ARG A 1 172 ? -2.941 -13.303 -2.873 1.00 91.06 172 ARG A CA 1
ATOM 1355 C C . ARG A 1 172 ? -2.977 -13.949 -1.490 1.00 91.06 172 ARG A C 1
ATOM 1357 O O . ARG A 1 172 ? -4.050 -14.355 -1.055 1.00 91.06 172 ARG A O 1
ATOM 1364 N N . GLU A 1 173 ? -1.826 -14.101 -0.841 1.00 92.62 173 GLU A N 1
ATOM 1365 C CA . GLU A 1 173 ? -1.768 -14.637 0.519 1.00 92.62 173 GLU A CA 1
ATOM 1366 C C . GLU A 1 173 ? -2.374 -13.654 1.519 1.00 92.62 173 GLU A C 1
ATOM 1368 O O . GLU A 1 173 ? -3.219 -14.049 2.316 1.00 92.62 173 GLU A O 1
ATOM 1373 N N . GLU A 1 174 ? -2.029 -12.370 1.412 1.00 91.31 174 GLU A N 1
ATOM 1374 C CA . GLU A 1 174 ? -2.595 -11.323 2.267 1.00 91.31 174 GLU A CA 1
ATOM 1375 C C . GLU A 1 174 ? -4.118 -11.210 2.123 1.00 91.31 174 GLU A C 1
ATOM 1377 O O . GLU A 1 174 ? -4.815 -11.173 3.133 1.00 91.31 174 GLU A O 1
ATOM 1382 N N . ASP A 1 175 ? -4.656 -11.255 0.897 1.00 90.25 175 ASP A N 1
ATOM 1383 C CA . ASP A 1 175 ? -6.111 -11.280 0.656 1.00 90.25 175 ASP A CA 1
ATOM 1384 C C . ASP A 1 175 ? -6.782 -12.512 1.295 1.00 90.25 175 ASP A C 1
ATOM 1386 O O . ASP A 1 175 ? -7.869 -12.425 1.874 1.00 90.25 175 ASP A O 1
ATOM 1390 N N . ARG A 1 176 ? -6.125 -13.679 1.248 1.00 92.69 176 ARG A N 1
ATOM 1391 C CA . ARG A 1 176 ? -6.638 -14.893 1.897 1.00 92.69 176 ARG A CA 1
ATOM 1392 C C . ARG A 1 176 ? -6.633 -14.759 3.420 1.00 92.69 176 ARG A C 1
ATOM 1394 O O . ARG A 1 176 ? -7.600 -15.171 4.063 1.00 92.69 176 ARG A O 1
ATOM 1401 N N . GLU A 1 177 ? -5.572 -14.207 3.997 1.00 91.50 177 GLU A N 1
ATOM 1402 C CA . GLU A 1 177 ? -5.467 -13.969 5.437 1.00 91.50 177 GLU A CA 1
ATOM 1403 C C . GLU A 1 177 ? -6.456 -12.905 5.918 1.00 91.50 177 GLU A C 1
ATOM 1405 O O . GLU A 1 177 ? -7.084 -13.073 6.963 1.00 91.50 177 GLU A O 1
ATOM 1410 N N . GLU A 1 178 ? -6.675 -11.842 5.148 1.00 89.81 178 GLU A N 1
ATOM 1411 C CA . GLU A 1 178 ? -7.704 -10.845 5.435 1.00 89.81 178 GLU A CA 1
ATOM 1412 C C . GLU A 1 178 ? -9.101 -11.472 5.466 1.00 89.81 178 GLU A C 1
ATOM 1414 O O . GLU A 1 178 ? -9.806 -11.328 6.467 1.00 89.81 178 GLU A O 1
ATOM 1419 N N . LYS A 1 179 ? -9.458 -12.283 4.463 1.00 92.25 179 LYS A N 1
ATOM 1420 C CA . LYS A 1 179 ? -10.726 -13.035 4.451 1.00 92.25 179 LYS A CA 1
ATOM 1421 C C . LYS A 1 179 ? -10.859 -13.990 5.634 1.00 92.25 179 LYS A C 1
ATOM 1423 O O . LYS A 1 179 ? -11.945 -14.126 6.198 1.00 92.25 179 LYS A O 1
ATOM 1428 N N . LYS A 1 180 ? -9.774 -14.653 6.053 1.00 93.06 180 LYS A N 1
ATOM 1429 C CA . LYS A 1 180 ? -9.778 -15.488 7.269 1.00 93.06 180 LYS A CA 1
ATOM 1430 C C . LYS A 1 180 ? -10.031 -14.650 8.521 1.00 93.06 180 LYS A C 1
ATOM 1432 O O . LYS A 1 180 ? -10.844 -15.054 9.350 1.00 93.06 180 LYS A O 1
ATOM 1437 N N . ARG A 1 181 ? -9.373 -13.492 8.660 1.00 91.94 181 ARG A N 1
ATOM 1438 C CA . ARG A 1 181 ? -9.572 -12.562 9.788 1.00 91.94 181 ARG A CA 1
ATOM 1439 C C . ARG A 1 181 ? -10.994 -12.012 9.808 1.00 91.94 181 ARG A C 1
ATOM 1441 O O . ARG A 1 181 ? -11.601 -11.948 10.873 1.00 91.94 181 ARG A O 1
ATOM 1448 N N . GLU A 1 182 ? -11.541 -11.653 8.653 1.00 92.31 182 GLU A N 1
ATOM 1449 C CA . GLU A 1 182 ? -12.923 -11.201 8.512 1.00 92.31 182 GLU A CA 1
ATOM 1450 C C . GLU A 1 182 ? -13.913 -12.309 8.887 1.00 92.31 182 GLU A C 1
ATOM 1452 O O . GLU A 1 182 ? -14.776 -12.095 9.735 1.00 92.31 182 GLU A O 1
ATOM 1457 N N . ASN A 1 183 ? -13.736 -13.522 8.360 1.00 94.12 183 ASN A N 1
ATOM 1458 C CA . ASN A 1 183 ? -14.562 -14.671 8.723 1.00 94.12 183 ASN A CA 1
ATOM 1459 C C . ASN A 1 183 ? -14.457 -14.987 10.227 1.00 94.12 183 ASN A C 1
ATOM 1461 O O . ASN A 1 183 ? -15.461 -15.250 10.882 1.00 94.12 183 ASN A O 1
ATOM 1465 N N . ALA A 1 184 ? -13.266 -14.884 10.823 1.00 92.62 184 ALA A N 1
ATOM 1466 C CA . ALA A 1 184 ? -13.089 -15.039 12.265 1.00 92.62 184 ALA A CA 1
ATOM 1467 C C . ALA A 1 184 ? -13.832 -13.953 13.065 1.00 92.62 184 ALA A C 1
ATOM 1469 O O . ALA A 1 184 ? -14.473 -14.275 14.066 1.00 92.62 184 ALA A O 1
ATOM 1470 N N . ARG A 1 185 ? -13.809 -12.689 12.616 1.00 92.88 185 ARG A N 1
ATOM 1471 C CA . ARG A 1 185 ? -14.590 -11.591 13.218 1.00 92.88 185 ARG A CA 1
ATOM 1472 C C . ARG A 1 185 ? -16.092 -11.841 13.096 1.00 92.88 185 ARG A C 1
ATOM 1474 O O . ARG A 1 185 ? -16.799 -11.699 14.089 1.00 92.88 185 ARG A O 1
ATOM 1481 N N . MET A 1 186 ? -16.562 -12.263 11.923 1.00 92.06 186 MET A N 1
ATOM 1482 C CA . MET A 1 186 ? -17.969 -12.590 11.671 1.00 92.06 186 MET A CA 1
ATOM 1483 C C . MET A 1 186 ? -18.430 -13.771 12.521 1.00 92.06 186 MET A C 1
ATOM 1485 O O . MET A 1 186 ? -19.471 -13.685 13.163 1.00 92.06 186 MET A O 1
ATOM 1489 N N . ARG A 1 187 ? -17.625 -14.836 12.620 1.00 90.56 187 ARG A N 1
ATOM 1490 C CA . ARG A 1 187 ? -17.889 -15.957 13.531 1.00 90.56 187 ARG A CA 1
ATOM 1491 C C . ARG A 1 187 ? -17.930 -15.481 14.976 1.00 90.56 187 ARG A C 1
ATOM 1493 O O . ARG A 1 187 ? -18.889 -15.791 15.665 1.00 90.56 187 ARG A O 1
ATOM 1500 N N . LYS A 1 188 ? -16.945 -14.706 15.438 1.00 88.62 188 LYS A N 1
ATOM 1501 C CA . LYS A 1 188 ? -16.928 -14.188 16.816 1.00 88.62 188 LYS A CA 1
ATOM 1502 C C . LYS A 1 188 ? -18.173 -13.349 17.119 1.00 88.62 188 LYS A C 1
ATOM 1504 O O . LYS A 1 188 ? -18.769 -13.522 18.177 1.00 88.62 188 LYS A O 1
ATOM 1509 N N . LYS A 1 189 ? -18.582 -12.482 16.188 1.00 89.62 189 LYS A N 1
ATOM 1510 C CA . LYS A 1 189 ? -19.807 -11.682 16.303 1.00 89.62 189 LYS A CA 1
ATOM 1511 C C . LYS A 1 189 ? -21.053 -12.570 16.358 1.00 89.62 189 LYS A C 1
ATOM 1513 O O . LYS A 1 189 ? -21.849 -12.419 17.274 1.00 89.62 189 LYS A O 1
ATOM 1518 N N . PHE A 1 190 ? -21.164 -13.538 15.448 1.00 90.06 190 PHE A N 1
ATOM 1519 C CA . PHE A 1 190 ? -22.261 -14.504 15.425 1.00 90.06 190 PHE A CA 1
ATOM 1520 C C . PHE A 1 190 ? -22.365 -15.294 16.736 1.00 90.06 190 PHE A C 1
ATOM 1522 O O . PHE A 1 190 ? -23.454 -15.414 17.286 1.00 90.06 190 PHE A O 1
ATOM 1529 N N . TRP A 1 191 ? -21.243 -15.793 17.268 1.00 82.81 191 TRP A N 1
ATOM 1530 C CA . TRP A 1 191 ? -21.214 -16.504 18.551 1.00 82.81 191 TRP A CA 1
ATOM 1531 C C . TRP A 1 191 ? -21.662 -15.601 19.707 1.00 82.81 191 TRP A C 1
ATOM 1533 O O . TRP A 1 191 ? -22.490 -16.025 20.507 1.00 82.81 191 TRP A O 1
ATOM 1543 N N . ARG A 1 192 ? -21.193 -14.347 19.754 1.00 83.62 192 ARG A N 1
ATOM 1544 C CA . ARG A 1 192 ? -21.593 -13.362 20.772 1.00 83.62 192 ARG A CA 1
ATOM 1545 C C . ARG A 1 192 ? -23.092 -13.044 20.732 1.00 83.62 192 ARG A C 1
ATOM 1547 O O . ARG A 1 192 ? -23.717 -12.970 21.782 1.00 83.62 192 ARG A O 1
ATOM 1554 N N . GLU A 1 193 ? -23.660 -12.870 19.539 1.00 83.88 193 GLU A N 1
ATOM 1555 C CA . GLU A 1 193 ? -25.081 -12.538 19.352 1.00 83.88 193 GLU A CA 1
ATOM 1556 C C . GLU A 1 193 ? -26.013 -13.743 19.553 1.00 83.88 193 GLU A C 1
ATOM 1558 O O . GLU A 1 193 ? -27.107 -13.582 20.084 1.00 83.88 193 GLU A O 1
ATOM 1563 N N . THR A 1 194 ? -25.598 -14.945 19.140 1.00 79.62 194 THR A N 1
ATOM 1564 C CA . THR A 1 194 ? -26.478 -16.130 19.107 1.00 79.62 194 THR A CA 1
ATOM 1565 C C . THR A 1 194 ? -26.482 -16.901 20.420 1.00 79.62 194 THR A C 1
ATOM 1567 O O . THR A 1 194 ? -27.514 -17.429 20.819 1.00 79.62 194 THR A O 1
ATOM 1570 N N . ILE A 1 195 ? -25.324 -17.020 21.072 1.00 72.75 195 ILE A N 1
ATOM 1571 C CA . ILE A 1 195 ? -25.174 -17.878 22.257 1.00 72.75 195 ILE A CA 1
ATOM 1572 C C . ILE A 1 195 ? -25.338 -17.056 23.540 1.00 72.75 195 ILE A C 1
ATOM 1574 O O . ILE A 1 195 ? -25.659 -17.619 24.581 1.00 72.75 195 ILE A O 1
ATOM 1578 N N . GLY A 1 196 ? -25.191 -15.728 23.453 1.00 58.00 196 GLY A N 1
ATOM 1579 C CA . GLY A 1 196 ? -25.050 -14.870 24.618 1.00 58.00 196 GLY A CA 1
ATOM 1580 C C . GLY A 1 196 ? -23.693 -15.127 25.264 1.00 58.00 196 GLY A C 1
ATOM 1581 O O . GLY A 1 196 ? -23.358 -16.242 25.652 1.00 58.00 196 GLY A O 1
ATOM 1582 N N . GLU A 1 197 ? -22.871 -14.093 25.367 1.00 56.47 197 GLU A N 1
ATOM 1583 C CA . GLU A 1 197 ? -21.671 -14.119 26.203 1.00 56.47 197 GLU A CA 1
ATOM 1584 C C . GLU A 1 197 ? -22.157 -14.054 27.664 1.00 56.47 197 GLU A C 1
ATOM 1586 O O . GLU A 1 197 ? -22.087 -13.013 28.302 1.00 56.47 197 GLU A O 1
ATOM 1591 N N . SER A 1 198 ? -22.799 -15.120 28.164 1.00 52.31 198 SER A N 1
ATOM 1592 C CA . SER A 1 198 ? -23.047 -15.254 29.595 1.00 52.31 198 SER A CA 1
ATOM 1593 C C . SER A 1 198 ? -21.694 -15.543 30.224 1.00 52.31 198 SER A C 1
ATOM 1595 O O . SER A 1 198 ? -21.179 -16.656 30.085 1.00 52.31 198 SER A O 1
ATOM 1597 N N . ASP A 1 199 ? -21.112 -14.511 30.827 1.00 52.53 199 ASP A N 1
ATOM 1598 C CA . ASP A 1 199 ? -19.941 -14.588 31.689 1.00 52.53 199 ASP A CA 1
ATOM 1599 C C . ASP A 1 199 ? -20.092 -15.778 32.645 1.00 52.53 199 ASP A C 1
ATOM 1601 O O . ASP A 1 199 ? -20.844 -15.739 33.616 1.00 52.53 199 ASP A O 1
ATOM 1605 N N . VAL A 1 200 ? -19.394 -16.876 32.352 1.00 53.72 200 VAL A N 1
ATOM 1606 C CA . VAL A 1 200 ? -19.053 -17.851 33.383 1.00 53.72 200 VAL A CA 1
ATOM 1607 C C . VAL A 1 200 ? -17.800 -17.287 34.031 1.00 53.72 200 VAL A C 1
ATOM 1609 O O . VAL A 1 200 ? -16.680 -17.588 33.616 1.00 53.72 200 VAL A O 1
ATOM 1612 N N . GLU A 1 201 ? -18.007 -16.403 35.007 1.00 50.62 201 GLU A N 1
ATOM 1613 C CA . GLU A 1 201 ? -17.003 -16.082 36.013 1.00 50.62 201 GLU A CA 1
ATOM 1614 C C . GLU A 1 201 ? -16.615 -17.405 36.691 1.00 50.62 201 GLU A C 1
ATOM 1616 O O . GLU A 1 201 ? -17.319 -17.923 37.555 1.00 50.62 201 GLU A O 1
ATOM 1621 N N . MET A 1 202 ? -15.517 -18.021 36.244 1.00 50.00 202 MET A N 1
ATOM 1622 C CA . MET A 1 202 ? -14.816 -18.999 37.070 1.00 50.00 202 MET A CA 1
ATOM 1623 C C . MET A 1 202 ? -14.088 -18.211 38.156 1.00 50.00 202 MET A C 1
ATOM 1625 O O . MET A 1 202 ? -12.927 -17.841 37.985 1.00 50.00 202 MET A O 1
ATOM 1629 N N . GLU A 1 203 ? -14.789 -17.926 39.253 1.00 54.28 203 GLU A N 1
ATOM 1630 C CA . GLU A 1 203 ? -14.136 -17.629 40.524 1.00 54.28 203 GLU A CA 1
ATOM 1631 C C . GLU A 1 203 ? -13.352 -18.875 40.959 1.00 54.28 203 GLU A C 1
ATOM 1633 O O . GLU A 1 203 ? -13.904 -19.976 41.061 1.00 54.28 203 GLU A O 1
ATOM 1638 N N . GLY A 1 204 ? -12.046 -18.701 41.150 1.00 60.41 204 GLY A N 1
ATOM 1639 C CA . GLY A 1 204 ? -11.127 -19.679 41.725 1.00 60.41 204 GLY A CA 1
ATOM 1640 C C . GLY A 1 204 ? -10.443 -19.096 42.946 1.00 60.41 204 GLY A C 1
ATOM 1641 O O . GLY A 1 204 ? -10.183 -17.871 42.932 1.00 60.41 204 GLY A O 1
#